Protein AF-A0A7K2ZPE2-F1 (afdb_monomer_lite)

Foldseek 3Di:
DDDDPPPPPPDDDDDDDDDDDDDDPPPPPPPPPDPPPPDDQWLLNVCVVVLVPVAAPWAEEEEAALQCADPVSHHVCLVQLVRPSHNHAEYEAEACGRDNVDDGPDDDAWDQDPVRSHIYHYCYPDAAQRVLVVVLVSVGQEYEYDYDDQLAPPGCVVVVVVRVVNSCVVNVHHYDYGGDDHPAQKAWPDPDRHDDDGPDPPGDDDDDFQTKMKGWDKDQDRPPGIDIDIWIWGAHDVVVVGIGTPDPDDPDDDDD

Secondary structure (DSSP, 8-state):
----TTSSSS------------------------S--PPPPPHHHHHHHTTSGGGTTSEEEEEE-TT-B-TTS-BHHHHHTT-TTSEEEEEEE-TT-SSS-SPTT----SEE-TTT--EEEE-TT--HHHHHHHHHHHT-SEEEEE----S-TTSHHHHHHHHHHHHHHHTTPEEEE-----S-S--B-SSSSSBSPP-STT--S-PPTT-EEEE--EEEETTTEEEE--EEEE---GGGTSPEE---S--S----

Sequence (256 aa):
MSLSRRGVLAAGGAVGALAATAAGTAGAAAAARGPGRGRVRTGFDRLAADGYRLLRGQKVGVVTNPTGITADVTHIVDVMHPDDRVNLTAVFGPEHGFRGTAQAGGSEGRYDDPATGLPVYDTYLKSGQPLADVFTASGVDTVLFDIQDAGARFYTYIWTLYDCMEAAALAGKRLVVLDRPNPVTGHGVGLEIEEDPQLAPTAMGKLDACVPVTVEPGVHLPGRGGVRIDDTLVVRPEADGGPELLTMTTKELLAL

pLDDT: mean 79.48, std 19.78, range [31.11, 98.62]

Structure (mmCIF, N/CA/C/O backbone):
data_AF-A0A7K2ZPE2-F1
#
_entry.id   AF-A0A7K2ZPE2-F1
#
loop_
_atom_site.group_PDB
_atom_site.id
_atom_site.type_symbol
_atom_site.label_atom_id
_atom_site.label_alt_id
_atom_site.label_comp_id
_atom_site.label_asym_id
_atom_site.label_entity_id
_atom_site.label_seq_id
_atom_site.pdbx_PDB_ins_code
_atom_site.Cartn_x
_atom_site.Cartn_y
_atom_site.Cartn_z
_atom_site.occupancy
_atom_site.B_iso_or_equiv
_atom_site.auth_seq_id
_atom_site.auth_comp_id
_atom_site.auth_asym_id
_atom_site.auth_atom_id
_atom_site.pdbx_PDB_model_num
ATOM 1 N N . MET A 1 1 ? 7.905 30.188 -43.616 1.00 39.59 1 MET A N 1
ATOM 2 C CA . MET A 1 1 ? 6.442 30.060 -43.441 1.00 39.59 1 MET A CA 1
ATOM 3 C C . MET A 1 1 ? 6.185 28.810 -42.618 1.00 39.59 1 MET A C 1
ATOM 5 O O . MET A 1 1 ? 6.495 27.726 -43.090 1.00 39.59 1 MET A O 1
ATOM 9 N N . SER A 1 2 ? 5.738 28.965 -41.370 1.00 35.97 2 SER A N 1
ATOM 10 C CA . SER A 1 2 ? 5.307 27.844 -40.531 1.00 35.97 2 SER A CA 1
ATOM 11 C C . SER A 1 2 ? 3.858 27.495 -40.871 1.00 35.97 2 SER A C 1
ATOM 13 O O . SER A 1 2 ? 3.044 28.386 -41.110 1.00 35.97 2 SER A O 1
ATOM 15 N N . LEU A 1 3 ? 3.529 26.205 -40.907 1.00 39.84 3 LEU A N 1
ATOM 16 C CA . LEU A 1 3 ? 2.143 25.749 -40.987 1.00 39.84 3 LEU A CA 1
ATOM 17 C C . LEU A 1 3 ? 1.734 25.201 -39.618 1.00 39.84 3 LEU A C 1
ATOM 19 O O . LEU A 1 3 ? 2.374 24.310 -39.065 1.00 39.84 3 LEU A O 1
ATOM 23 N N . SER A 1 4 ? 0.687 25.802 -39.055 1.00 40.28 4 SER A N 1
ATOM 24 C CA . SER A 1 4 ? 0.104 25.462 -37.757 1.00 40.28 4 SER A CA 1
ATOM 25 C C . SER A 1 4 ? -0.784 24.216 -37.853 1.00 40.28 4 SER A C 1
ATOM 27 O O . SER A 1 4 ? -1.510 24.026 -38.830 1.00 40.28 4 SER A O 1
ATOM 29 N N . ARG A 1 5 ? -0.782 23.405 -36.785 1.00 39.41 5 ARG A N 1
ATOM 30 C CA . ARG A 1 5 ? -1.506 22.126 -36.621 1.00 39.41 5 ARG A CA 1
ATOM 31 C C . ARG A 1 5 ? -3.042 22.205 -36.752 1.00 39.41 5 ARG A C 1
ATOM 33 O O . ARG A 1 5 ? -3.705 21.181 -36.651 1.00 39.41 5 ARG A O 1
ATOM 40 N N . ARG A 1 6 ? -3.632 23.376 -37.022 1.00 44.03 6 ARG A N 1
ATOM 41 C CA . ARG A 1 6 ? -5.081 23.536 -37.272 1.00 44.03 6 ARG A CA 1
ATOM 42 C C . ARG A 1 6 ? -5.524 23.322 -38.730 1.00 44.03 6 ARG A C 1
ATOM 44 O O . ARG A 1 6 ? -6.720 23.328 -38.981 1.00 44.03 6 ARG A O 1
ATOM 51 N N . GLY A 1 7 ? -4.607 23.102 -39.677 1.00 42.53 7 GLY A N 1
ATOM 52 C CA . GLY A 1 7 ? -4.945 22.945 -41.104 1.00 42.53 7 GLY A CA 1
ATOM 53 C C . GLY A 1 7 ? -5.272 21.524 -41.588 1.00 42.53 7 GLY A C 1
ATOM 54 O O . GLY A 1 7 ? -5.700 21.370 -42.725 1.00 42.53 7 GLY A O 1
ATOM 55 N N . VAL A 1 8 ? -5.073 20.483 -40.772 1.00 43.41 8 VAL A N 1
ATOM 56 C CA . VAL A 1 8 ? -5.095 19.081 -41.255 1.00 43.41 8 VAL A CA 1
ATOM 57 C C . VAL A 1 8 ? -6.428 18.356 -40.994 1.00 43.41 8 VAL A C 1
ATOM 59 O O . VAL A 1 8 ? -6.638 17.259 -41.492 1.00 43.41 8 VAL A O 1
ATOM 62 N N . LEU A 1 9 ? -7.384 18.972 -40.289 1.00 36.59 9 LEU A N 1
ATOM 63 C CA . LEU A 1 9 ? -8.664 18.327 -39.938 1.00 36.59 9 LEU A CA 1
ATOM 64 C C . LEU A 1 9 ? -9.886 18.813 -40.737 1.00 36.59 9 LEU A C 1
ATOM 66 O O . LEU A 1 9 ? -11.015 18.503 -40.373 1.00 36.59 9 LEU A O 1
ATOM 70 N N . ALA A 1 10 ? -9.692 19.527 -41.847 1.00 37.09 10 ALA A N 1
ATOM 71 C CA . ALA A 1 10 ? -10.798 20.005 -42.681 1.00 37.09 10 ALA A CA 1
ATOM 72 C C . ALA A 1 10 ? -10.528 19.826 -44.184 1.00 37.09 10 ALA A C 1
ATOM 74 O O . ALA A 1 10 ? -10.495 20.794 -44.934 1.00 37.09 10 ALA A O 1
ATOM 75 N N . ALA A 1 11 ? -10.334 18.586 -44.638 1.00 36.03 11 ALA A N 1
ATOM 76 C CA . ALA A 1 11 ? -10.517 18.216 -46.044 1.00 36.03 11 ALA A CA 1
ATOM 77 C C . ALA A 1 11 ? -10.713 16.699 -46.156 1.00 36.03 11 ALA A C 1
ATOM 79 O O . ALA A 1 11 ? -9.768 15.931 -46.010 1.00 36.03 11 ALA A O 1
ATOM 80 N N . GLY A 1 12 ? -11.948 16.264 -46.399 1.00 34.22 12 GLY A N 1
ATOM 81 C CA . GLY A 1 12 ? -12.239 14.847 -46.620 1.00 34.22 12 GLY A CA 1
ATOM 82 C C . GLY A 1 12 ? -13.719 14.515 -46.772 1.00 34.22 12 GLY A C 1
ATOM 83 O O . GLY A 1 12 ? -14.155 13.470 -46.305 1.00 34.22 12 GLY A O 1
ATOM 84 N N . GLY A 1 13 ? -14.506 15.410 -47.373 1.00 31.11 13 GLY A N 1
ATOM 85 C CA . GLY A 1 13 ? -15.881 15.128 -47.781 1.00 31.11 13 GLY A CA 1
ATOM 86 C C . GLY A 1 13 ? -15.935 14.609 -49.221 1.00 31.11 13 GLY A C 1
ATOM 87 O O . GLY A 1 13 ? -15.601 15.347 -50.138 1.00 31.11 13 GLY A O 1
ATOM 88 N N . ALA A 1 14 ? -16.357 13.348 -49.359 1.00 38.38 14 ALA A N 1
ATOM 89 C CA . ALA A 1 14 ? -17.098 12.705 -50.457 1.00 38.38 14 ALA A CA 1
ATOM 90 C C . ALA A 1 14 ? -16.747 12.988 -51.938 1.00 38.38 14 ALA A C 1
ATOM 92 O O . ALA A 1 14 ? -17.118 14.034 -52.446 1.00 38.38 14 ALA A O 1
ATOM 93 N N . VAL A 1 15 ? -16.249 11.958 -52.650 1.00 36.50 15 VAL A N 1
ATOM 94 C CA . VAL A 1 15 ? -16.653 11.474 -54.006 1.00 36.50 15 VAL A CA 1
ATOM 95 C C . VAL A 1 15 ? -16.116 10.024 -54.090 1.00 36.50 15 VAL A C 1
ATOM 97 O O . VAL A 1 15 ? -14.947 9.819 -53.801 1.00 36.50 15 VAL A O 1
ATOM 100 N N . GLY A 1 16 ? -16.866 8.935 -54.283 1.00 33.09 16 GLY A N 1
ATOM 101 C CA . GLY A 1 16 ? -17.682 8.535 -55.433 1.00 33.09 16 GLY A CA 1
ATOM 102 C C . GLY A 1 16 ? -17.507 7.014 -55.625 1.00 33.09 16 GLY A C 1
ATOM 103 O O . GLY A 1 16 ? -16.400 6.497 -55.502 1.00 33.09 16 GLY A O 1
ATOM 104 N N . ALA A 1 17 ? -18.603 6.292 -55.850 1.00 39.50 17 ALA A N 1
ATOM 105 C CA . ALA A 1 17 ? -18.648 4.835 -55.958 1.00 39.50 17 ALA A CA 1
ATOM 106 C C . ALA A 1 17 ? -18.146 4.317 -57.318 1.00 39.50 17 ALA A C 1
ATOM 108 O O . ALA A 1 17 ? -18.429 4.939 -58.337 1.00 39.50 17 ALA A O 1
ATOM 109 N N . LEU A 1 18 ? -17.522 3.130 -57.336 1.00 36.72 18 LEU A N 1
ATOM 110 C CA . LEU A 1 18 ? -17.616 2.149 -58.427 1.00 36.72 18 LEU A CA 1
ATOM 111 C C . LEU A 1 18 ? -17.210 0.753 -57.927 1.00 36.72 18 LEU A C 1
ATOM 113 O O . LEU A 1 18 ? -16.256 0.584 -57.173 1.00 36.72 18 LEU A O 1
ATOM 117 N N . ALA A 1 19 ? -18.021 -0.226 -58.316 1.00 41.72 19 ALA A N 1
ATOM 118 C CA . ALA A 1 19 ? -18.040 -1.596 -57.832 1.00 41.72 19 ALA A CA 1
ATOM 119 C C . ALA A 1 19 ? -16.896 -2.466 -58.379 1.00 41.72 19 ALA A C 1
ATOM 121 O O . ALA A 1 19 ? -16.541 -2.370 -59.550 1.00 41.72 19 ALA A O 1
ATOM 122 N N . ALA A 1 20 ? -16.440 -3.419 -57.563 1.00 38.88 20 ALA A N 1
ATOM 123 C CA . ALA A 1 20 ? -15.913 -4.698 -58.030 1.00 38.88 20 ALA A CA 1
ATOM 124 C C . ALA A 1 20 ? -16.273 -5.783 -57.005 1.00 38.88 20 ALA A C 1
ATOM 126 O O . ALA A 1 20 ? -15.765 -5.819 -55.886 1.00 38.88 20 ALA A O 1
ATOM 127 N N . THR A 1 21 ? -17.209 -6.646 -57.385 1.00 41.56 21 THR A N 1
ATOM 128 C CA . THR A 1 21 ? -17.595 -7.851 -56.655 1.00 41.56 21 THR A CA 1
ATOM 129 C C . THR A 1 21 ? -16.505 -8.911 -56.786 1.00 41.56 21 THR A C 1
ATOM 131 O O . THR A 1 21 ? -16.317 -9.467 -57.866 1.00 41.56 21 THR A O 1
ATOM 134 N N . ALA A 1 22 ? -15.847 -9.247 -55.680 1.00 40.91 22 ALA A N 1
ATOM 135 C CA . ALA A 1 22 ? -15.143 -10.513 -55.521 1.00 40.91 22 ALA A CA 1
ATOM 136 C C . ALA A 1 22 ? -15.523 -11.093 -54.155 1.00 40.91 22 ALA A C 1
ATOM 138 O O . ALA A 1 22 ? -15.026 -10.673 -53.112 1.00 40.91 22 ALA A O 1
ATOM 139 N N . ALA A 1 23 ? -16.469 -12.031 -54.170 1.00 41.34 23 ALA A N 1
ATOM 140 C CA . ALA A 1 23 ? -16.829 -12.825 -53.009 1.00 41.34 23 ALA A CA 1
ATOM 141 C C . ALA A 1 23 ? -15.679 -13.796 -52.704 1.00 41.34 23 ALA A C 1
ATOM 143 O O . ALA A 1 23 ? -15.609 -14.891 -53.255 1.00 41.34 23 ALA A O 1
ATOM 144 N N . GLY A 1 24 ? -14.756 -13.368 -51.846 1.00 35.72 24 GLY A N 1
ATOM 145 C CA . GLY A 1 24 ? -13.827 -14.246 -51.149 1.00 35.72 24 GLY A CA 1
ATOM 146 C C . GLY A 1 24 ? -14.311 -14.410 -49.717 1.00 35.72 24 GLY A C 1
ATOM 147 O O . GLY A 1 24 ? -14.129 -13.514 -48.897 1.00 35.72 24 GLY A O 1
ATOM 148 N N . THR A 1 25 ? -14.949 -15.536 -49.401 1.00 39.84 25 THR A N 1
ATOM 149 C CA . THR A 1 25 ? -15.243 -15.916 -48.016 1.00 39.84 25 THR A CA 1
ATOM 150 C C . THR A 1 25 ? -13.933 -16.279 -47.323 1.00 39.84 25 THR A C 1
ATOM 152 O O . THR A 1 25 ? -13.566 -17.450 -47.228 1.00 39.84 25 THR A O 1
ATOM 155 N N . ALA A 1 26 ? -13.206 -15.270 -46.847 1.00 40.69 26 ALA A N 1
ATOM 156 C CA . ALA A 1 26 ? -12.194 -15.464 -45.825 1.00 40.69 26 ALA A CA 1
ATOM 157 C C . ALA A 1 26 ? -12.943 -15.771 -44.527 1.00 40.69 26 ALA A C 1
ATOM 159 O O . ALA A 1 26 ? -13.367 -14.872 -43.800 1.00 40.69 26 ALA A O 1
ATOM 160 N N . GLY A 1 27 ? -13.180 -17.060 -44.277 1.00 36.19 27 GLY A N 1
ATOM 161 C CA . GLY A 1 27 ? -13.578 -17.521 -42.960 1.00 36.19 27 GLY A CA 1
ATOM 162 C C . GLY A 1 27 ? -12.521 -17.041 -41.977 1.00 36.19 27 GLY A C 1
ATOM 163 O O . GLY A 1 27 ? -11.387 -17.515 -42.009 1.00 36.19 27 GLY A O 1
ATOM 164 N N . ALA A 1 28 ? -12.879 -16.066 -41.145 1.00 39.94 28 ALA A N 1
ATOM 165 C CA . ALA A 1 28 ? -12.095 -15.714 -39.981 1.00 39.94 28 ALA A CA 1
ATOM 166 C C . ALA A 1 28 ? -12.079 -16.959 -39.094 1.00 39.94 28 ALA A C 1
ATOM 168 O O . ALA A 1 28 ? -13.028 -17.229 -38.358 1.00 39.94 28 ALA A O 1
ATOM 169 N N . ALA A 1 29 ? -11.028 -17.767 -39.232 1.00 41.56 29 ALA A N 1
ATOM 170 C CA . ALA A 1 29 ? -10.719 -18.802 -38.273 1.00 41.56 29 ALA A CA 1
ATOM 171 C C . ALA A 1 29 ? -10.547 -18.075 -36.941 1.00 41.56 29 ALA A C 1
ATOM 173 O O . ALA A 1 29 ? -9.564 -17.362 -36.734 1.00 41.56 29 ALA A O 1
ATOM 174 N N . ALA A 1 30 ? -11.563 -18.182 -36.084 1.00 41.56 30 ALA A N 1
ATOM 175 C CA . ALA A 1 30 ? -11.487 -17.729 -34.714 1.00 41.56 30 ALA A CA 1
ATOM 176 C C . ALA A 1 30 ? -10.237 -18.381 -34.130 1.00 41.56 30 ALA A C 1
ATOM 178 O O . ALA A 1 30 ? -10.189 -19.604 -33.980 1.00 41.56 30 ALA A O 1
ATOM 179 N N . ALA A 1 31 ? -9.207 -17.570 -33.886 1.00 41.62 31 ALA A N 1
ATOM 180 C CA . ALA A 1 31 ? -8.022 -18.014 -33.185 1.00 41.62 31 ALA A CA 1
ATOM 181 C C . ALA A 1 31 ? -8.521 -18.680 -31.906 1.00 41.62 31 ALA A C 1
ATOM 183 O O . ALA A 1 31 ? -9.182 -18.038 -31.084 1.00 41.62 31 ALA A O 1
ATOM 184 N N . ALA A 1 32 ? -8.302 -19.992 -31.803 1.00 38.53 32 ALA A N 1
ATOM 185 C CA . ALA A 1 32 ? -8.681 -20.754 -30.636 1.00 38.53 32 ALA A CA 1
ATOM 186 C C . ALA A 1 32 ? -8.073 -20.031 -29.435 1.00 38.53 32 ALA A C 1
ATOM 188 O O . ALA A 1 32 ? -6.850 -19.918 -29.329 1.00 38.53 32 ALA A O 1
ATOM 189 N N . ARG A 1 33 ? -8.930 -19.468 -28.573 1.00 42.38 33 ARG A N 1
ATOM 190 C CA . ARG A 1 33 ? -8.493 -18.920 -27.293 1.00 42.38 33 ARG A CA 1
ATOM 191 C C . ARG A 1 33 ? -7.761 -20.061 -26.601 1.00 42.38 33 ARG A C 1
ATOM 193 O O . ARG A 1 33 ? -8.385 -21.061 -26.247 1.00 42.38 33 ARG A O 1
ATOM 200 N N . GLY A 1 34 ? -6.440 -19.923 -26.479 1.00 43.47 34 GLY A N 1
ATOM 201 C CA . GLY A 1 34 ? -5.626 -20.828 -25.680 1.00 43.47 34 GLY A CA 1
ATOM 202 C C . GLY A 1 34 ? -6.244 -20.978 -24.287 1.00 43.47 34 GLY A C 1
ATOM 203 O O . GLY A 1 34 ? -7.027 -20.110 -23.881 1.00 43.47 34 GLY A O 1
ATOM 204 N N . PRO A 1 35 ? -5.939 -22.071 -23.566 1.00 41.94 35 PRO A N 1
ATOM 205 C CA . PRO A 1 35 ? -6.541 -22.351 -22.267 1.00 41.94 35 PRO A CA 1
ATOM 206 C C . PRO A 1 35 ? -6.466 -21.083 -21.421 1.00 41.94 35 PRO A C 1
ATOM 208 O O . PRO A 1 35 ? -5.380 -20.534 -21.229 1.00 41.94 35 PRO A O 1
ATOM 211 N N . GLY A 1 36 ? -7.637 -20.559 -21.040 1.00 41.16 36 GLY A N 1
ATOM 212 C CA . GLY A 1 36 ? -7.743 -19.257 -20.398 1.00 41.16 36 GLY A CA 1
ATOM 213 C C . GLY A 1 36 ? -6.794 -19.226 -19.213 1.00 41.16 36 GLY A C 1
ATOM 214 O O . GLY A 1 36 ? -6.964 -20.006 -18.275 1.00 41.16 36 GLY A O 1
ATOM 215 N N . ARG A 1 37 ? -5.762 -18.377 -19.284 1.00 57.53 37 ARG A N 1
ATOM 216 C CA . ARG A 1 37 ? -4.859 -18.154 -18.157 1.00 57.53 37 ARG A CA 1
ATOM 217 C C . ARG A 1 37 ? -5.749 -17.796 -16.972 1.00 57.53 37 ARG A C 1
ATOM 219 O O . ARG A 1 37 ? -6.492 -16.818 -17.045 1.00 57.53 37 ARG A O 1
ATOM 226 N N . GLY A 1 38 ? -5.755 -18.646 -15.945 1.00 60.28 38 GLY A N 1
ATOM 227 C CA . GLY A 1 38 ? -6.580 -18.428 -14.763 1.00 60.28 38 GLY A CA 1
ATOM 228 C C . GLY A 1 38 ? -6.336 -17.017 -14.237 1.00 60.28 38 GLY A C 1
ATOM 229 O O . GLY A 1 38 ? -5.191 -16.565 -14.195 1.00 60.28 38 GLY A O 1
ATOM 230 N N . ARG A 1 39 ? -7.409 -16.304 -13.890 1.00 74.25 39 ARG A N 1
ATOM 231 C CA . ARG A 1 39 ? -7.304 -14.944 -13.357 1.00 74.25 39 ARG A CA 1
ATOM 232 C C . ARG A 1 39 ? -6.407 -14.969 -12.120 1.00 74.25 39 ARG A C 1
ATOM 234 O O . ARG A 1 39 ? -6.620 -15.790 -11.223 1.00 74.25 39 ARG A O 1
ATOM 241 N N . VAL A 1 40 ? -5.398 -14.100 -12.094 1.00 80.00 40 VAL A N 1
ATOM 242 C CA . VAL A 1 40 ? -4.531 -13.947 -10.921 1.00 80.00 40 VAL A CA 1
ATOM 243 C C . VAL A 1 40 ? -5.403 -13.507 -9.746 1.00 80.00 40 VAL A C 1
ATOM 245 O O . VAL A 1 40 ? -6.277 -12.657 -9.909 1.00 80.00 40 VAL A O 1
ATOM 248 N N . ARG A 1 41 ? -5.198 -14.135 -8.587 1.00 83.88 41 ARG A N 1
ATOM 249 C CA . ARG A 1 41 ? -5.838 -13.756 -7.324 1.00 83.88 41 ARG A CA 1
ATOM 250 C C . ARG A 1 41 ? -4.836 -12.949 -6.516 1.00 83.88 41 ARG A C 1
ATOM 252 O O . ARG A 1 41 ? -3.750 -13.468 -6.255 1.00 83.88 41 ARG A O 1
ATOM 259 N N . THR A 1 42 ? -5.193 -11.722 -6.152 1.00 88.56 42 THR A N 1
ATOM 260 C CA . THR A 1 42 ? -4.338 -10.842 -5.342 1.00 88.56 42 THR A CA 1
ATOM 261 C C . THR A 1 42 ? -4.194 -11.377 -3.915 1.00 88.56 42 THR A C 1
ATOM 263 O O . THR A 1 42 ? -4.913 -12.293 -3.492 1.00 88.56 42 THR A O 1
ATOM 266 N N . GLY A 1 43 ? -3.274 -10.803 -3.139 1.00 87.75 43 GLY A N 1
ATOM 267 C CA . GLY A 1 43 ? -3.160 -11.074 -1.708 1.00 87.75 43 GLY A CA 1
ATOM 268 C C . GLY A 1 43 ? -4.480 -10.827 -0.976 1.00 87.75 43 GLY A C 1
ATOM 269 O O . GLY A 1 43 ? -4.901 -11.671 -0.181 1.00 87.75 43 GLY A O 1
ATOM 270 N N . PHE A 1 44 ? -5.180 -9.739 -1.317 1.00 95.00 44 PHE A N 1
ATOM 271 C CA . PHE A 1 44 ? -6.497 -9.435 -0.760 1.00 95.00 44 PHE A CA 1
ATOM 272 C C . PHE A 1 44 ? -7.551 -10.490 -1.125 1.00 95.00 44 PHE A C 1
ATOM 274 O O . PHE A 1 44 ? -8.236 -10.984 -0.231 1.00 95.00 44 PHE A O 1
ATOM 281 N N . ASP A 1 45 ? -7.635 -10.918 -2.394 1.00 91.38 45 ASP A N 1
ATOM 282 C CA . ASP A 1 45 ? -8.595 -11.950 -2.824 1.00 91.38 45 ASP A CA 1
ATOM 283 C C . ASP A 1 45 ? -8.444 -13.236 -2.000 1.00 91.38 45 ASP A C 1
ATOM 285 O O . ASP A 1 45 ? -9.422 -13.893 -1.636 1.00 91.38 45 ASP A O 1
ATOM 289 N N . ARG A 1 46 ? -7.198 -13.617 -1.697 1.00 90.62 46 ARG A N 1
ATOM 290 C CA . ARG A 1 46 ? -6.904 -14.812 -0.898 1.00 90.62 46 ARG A CA 1
ATOM 291 C C . ARG A 1 46 ? -7.243 -14.629 0.573 1.00 90.62 46 ARG A C 1
ATOM 293 O O . ARG A 1 46 ? -7.780 -15.557 1.174 1.00 90.62 46 ARG A O 1
ATOM 300 N N . LEU A 1 47 ? -6.916 -13.468 1.133 1.00 92.19 47 LEU A N 1
ATOM 301 C CA . LEU A 1 47 ? -7.211 -13.131 2.520 1.00 92.19 47 LEU A CA 1
ATOM 302 C C . LEU A 1 47 ? -8.728 -13.093 2.771 1.00 92.19 47 LEU A C 1
ATOM 304 O O . LEU A 1 47 ? -9.207 -13.660 3.749 1.00 92.19 47 LEU A O 1
ATOM 308 N N . ALA A 1 48 ? -9.495 -12.481 1.869 1.00 94.19 48 ALA A N 1
ATOM 309 C CA . ALA A 1 48 ? -10.950 -12.438 1.969 1.00 94.19 48 ALA A CA 1
ATOM 310 C C . ALA A 1 48 ? -11.571 -13.838 1.800 1.00 94.19 48 ALA A C 1
ATOM 312 O O . ALA A 1 48 ? -12.435 -14.240 2.582 1.00 94.19 48 ALA A O 1
ATOM 313 N N . ALA A 1 49 ? -11.091 -14.625 0.828 1.00 91.12 49 ALA A N 1
ATOM 314 C CA . ALA A 1 49 ? -11.599 -15.974 0.570 1.00 91.12 49 ALA A CA 1
ATOM 315 C C . ALA A 1 49 ? -11.357 -16.962 1.726 1.00 91.12 49 ALA A C 1
ATOM 317 O O . ALA A 1 49 ? -12.136 -17.902 1.887 1.00 91.12 49 ALA A O 1
ATOM 318 N N . ASP A 1 50 ? -10.307 -16.771 2.534 1.00 90.81 50 ASP A N 1
ATOM 319 C CA . ASP A 1 50 ? -10.040 -17.601 3.719 1.00 90.81 50 ASP A CA 1
ATOM 320 C C . ASP A 1 50 ? -10.748 -17.108 4.997 1.00 90.81 50 ASP A C 1
ATOM 322 O O . ASP A 1 50 ? -10.597 -17.700 6.072 1.00 90.81 50 ASP A O 1
ATOM 326 N N . GLY A 1 51 ? -11.570 -16.058 4.869 1.00 92.38 51 GLY A N 1
ATOM 327 C CA . GLY A 1 51 ? -12.320 -15.457 5.965 1.00 92.38 51 GLY A CA 1
ATOM 328 C C . GLY A 1 51 ? -11.425 -14.717 6.953 1.00 92.38 51 GLY A C 1
ATOM 329 O O . GLY A 1 51 ? -11.648 -14.835 8.163 1.00 92.38 51 GLY A O 1
ATOM 330 N N . TYR A 1 52 ? -10.406 -14.015 6.441 1.00 95.50 52 TYR A N 1
ATOM 331 C CA . TYR A 1 52 ? -9.459 -13.193 7.198 1.00 95.50 52 TYR A CA 1
ATOM 332 C C . TYR A 1 52 ? -8.761 -13.964 8.318 1.00 95.50 52 TYR A C 1
ATOM 334 O O . TYR A 1 52 ? -8.443 -13.416 9.375 1.00 95.50 52 TYR A O 1
ATOM 342 N N . ARG A 1 53 ? -8.515 -15.265 8.119 1.00 91.50 53 ARG A N 1
ATOM 343 C CA . ARG A 1 53 ? -8.025 -16.160 9.179 1.00 91.50 53 ARG A CA 1
ATOM 344 C C . ARG A 1 53 ? -6.720 -15.660 9.794 1.00 91.50 53 ARG A C 1
ATOM 346 O O . ARG A 1 53 ? -6.513 -15.816 10.994 1.00 91.50 53 ARG A O 1
ATOM 353 N N . LEU A 1 54 ? -5.873 -15.032 8.979 1.00 88.94 54 LEU A N 1
ATOM 354 C CA . LEU A 1 54 ? -4.599 -14.442 9.386 1.00 88.94 54 LEU A CA 1
ATOM 355 C C . LEU A 1 54 ? -4.737 -13.280 10.391 1.00 88.94 54 LEU A C 1
ATOM 357 O O . LEU A 1 54 ? -3.764 -12.966 11.078 1.00 88.94 54 LEU A O 1
ATOM 361 N N . LEU A 1 55 ? -5.915 -12.649 10.452 1.00 94.69 55 LEU A N 1
ATOM 362 C CA . LEU A 1 55 ? -6.197 -11.401 11.170 1.00 94.69 55 LEU A CA 1
ATOM 363 C C . LEU A 1 55 ? -7.135 -11.575 12.372 1.00 94.69 55 LEU A C 1
ATOM 365 O O . LEU A 1 55 ? -7.402 -10.609 13.081 1.00 94.69 55 LEU A O 1
ATOM 369 N N . ARG A 1 56 ? -7.635 -12.791 12.621 1.00 92.88 56 ARG A N 1
ATOM 370 C CA . ARG A 1 56 ? -8.624 -13.050 13.676 1.00 92.88 56 ARG A CA 1
ATOM 371 C C . ARG A 1 56 ? -8.145 -12.570 15.044 1.00 92.88 56 ARG A C 1
ATOM 373 O O . ARG A 1 56 ? -7.066 -12.942 15.494 1.00 92.88 56 ARG A O 1
ATOM 380 N N . GLY A 1 57 ? -8.995 -11.788 15.707 1.00 94.38 57 GLY A N 1
ATOM 381 C CA . GLY A 1 57 ? -8.755 -11.281 17.059 1.00 94.38 57 GLY A CA 1
ATOM 382 C C . GLY A 1 57 ? -7.716 -10.161 17.158 1.00 94.38 57 GLY A C 1
ATOM 383 O O . GLY A 1 57 ? -7.447 -9.712 18.266 1.00 94.38 57 GLY A O 1
ATOM 384 N N . GLN A 1 58 ? -7.149 -9.701 16.040 1.00 97.38 58 GLN A N 1
ATOM 385 C CA . GLN A 1 58 ? -6.181 -8.605 16.016 1.00 97.38 58 GLN A CA 1
ATOM 386 C C . GLN A 1 58 ? -6.863 -7.301 15.603 1.00 97.38 58 GLN A C 1
ATOM 388 O O . GLN A 1 58 ? -7.753 -7.314 14.753 1.00 97.38 58 GLN A O 1
ATOM 393 N N . LYS A 1 59 ? -6.421 -6.170 16.160 1.00 98.56 59 LYS A N 1
ATOM 394 C CA . LYS A 1 59 ? -6.758 -4.845 15.625 1.00 98.56 59 LYS A CA 1
ATOM 395 C C . LYS A 1 59 ? -5.903 -4.580 14.398 1.00 98.56 59 LYS A C 1
ATOM 397 O O . LYS A 1 59 ? -4.672 -4.645 14.463 1.00 98.56 59 LYS A O 1
ATOM 402 N N . VAL A 1 60 ? -6.553 -4.309 13.279 1.00 98.62 60 VAL A N 1
ATOM 403 C CA . VAL A 1 60 ? -5.903 -4.193 11.978 1.00 98.62 60 VAL A CA 1
ATOM 404 C C . VAL A 1 60 ? -5.908 -2.740 11.541 1.00 98.62 60 VAL A C 1
ATOM 406 O O . VAL A 1 60 ? -6.933 -2.069 11.624 1.00 98.62 60 VAL A O 1
ATOM 409 N N . GLY A 1 61 ? -4.778 -2.262 11.035 1.00 98.56 61 GLY A N 1
ATOM 410 C CA . GLY A 1 61 ? -4.744 -1.077 10.188 1.00 98.56 61 GLY A CA 1
ATOM 411 C C . GLY A 1 61 ? -4.199 -1.411 8.810 1.00 98.56 61 GLY A C 1
ATOM 412 O O . GLY A 1 61 ? -3.552 -2.443 8.642 1.00 98.56 61 GLY A O 1
ATOM 413 N N . VAL A 1 62 ? -4.464 -0.564 7.818 1.00 98.44 62 VAL A N 1
ATOM 414 C CA . VAL A 1 62 ? -4.029 -0.808 6.436 1.00 98.44 62 VAL A CA 1
ATOM 415 C C . VAL A 1 62 ? -3.380 0.418 5.812 1.00 98.44 62 VAL A C 1
ATOM 417 O O . VAL A 1 62 ? -3.963 1.498 5.805 1.00 98.44 62 VAL A O 1
ATOM 420 N N . VAL A 1 63 ? -2.167 0.236 5.299 1.00 97.69 63 VAL A N 1
ATOM 421 C CA . VAL A 1 63 ? -1.479 1.164 4.402 1.00 97.69 63 VAL A CA 1
ATOM 422 C C . VAL A 1 63 ? -1.974 0.872 2.993 1.00 97.69 63 VAL A C 1
ATOM 424 O O . VAL A 1 63 ? -1.757 -0.224 2.476 1.00 97.69 63 VAL A O 1
ATOM 427 N N . THR A 1 64 ? -2.694 1.819 2.399 1.00 96.81 64 THR A N 1
ATOM 428 C CA . THR A 1 64 ? -3.320 1.655 1.079 1.00 96.81 64 THR A CA 1
ATOM 429 C C . THR A 1 64 ? -3.469 2.998 0.381 1.00 96.81 64 THR A C 1
ATOM 431 O O . THR A 1 64 ? -3.350 4.058 0.992 1.00 96.81 64 THR A O 1
ATOM 434 N N . ASN A 1 65 ? -3.755 2.946 -0.912 1.00 94.44 65 ASN A N 1
ATOM 435 C CA . ASN A 1 65 ? -4.130 4.089 -1.733 1.00 94.44 65 ASN A CA 1
ATOM 436 C C . ASN A 1 65 ? -5.280 3.685 -2.686 1.00 94.44 65 ASN A C 1
ATOM 438 O O . ASN A 1 65 ? -5.780 2.561 -2.576 1.00 94.44 65 ASN A O 1
ATOM 442 N N . PRO A 1 66 ? -5.692 4.525 -3.655 1.00 95.44 66 PRO A N 1
ATOM 443 C CA . PRO A 1 66 ? -6.781 4.185 -4.576 1.00 95.44 66 PRO A CA 1
ATOM 444 C C . PRO A 1 66 ? -6.583 2.897 -5.390 1.00 95.44 66 PRO A C 1
ATOM 446 O O . PRO A 1 66 ? -7.540 2.388 -5.966 1.00 95.44 66 PRO A O 1
ATOM 449 N N . THR A 1 67 ? -5.363 2.357 -5.456 1.00 94.81 67 THR A N 1
ATOM 450 C CA . THR A 1 67 ? -5.072 1.085 -6.135 1.00 94.81 67 THR A CA 1
ATOM 451 C C . THR A 1 67 ? -5.433 -0.147 -5.301 1.00 94.81 67 THR A C 1
ATOM 453 O O . THR A 1 67 ? -5.509 -1.251 -5.847 1.00 94.81 67 THR A O 1
ATOM 456 N N . GLY A 1 68 ? -5.686 0.035 -4.000 1.00 95.50 68 GLY A N 1
ATOM 457 C CA . GLY A 1 68 ? -6.152 -0.971 -3.050 1.00 95.50 68 GLY A CA 1
ATOM 458 C C . GLY A 1 68 ? -7.597 -1.379 -3.317 1.00 95.50 68 GLY A C 1
ATOM 459 O O . GLY A 1 68 ? -8.483 -1.143 -2.500 1.00 95.50 68 GLY A O 1
ATOM 460 N N . ILE A 1 69 ? -7.849 -1.951 -4.493 1.00 96.81 69 ILE A N 1
ATOM 461 C CA . ILE A 1 69 ? -9.171 -2.360 -4.967 1.00 96.81 69 ILE A CA 1
ATOM 462 C C . ILE A 1 69 ? -9.240 -3.860 -5.232 1.00 96.81 69 ILE A C 1
ATOM 464 O O . ILE A 1 69 ? -8.234 -4.518 -5.525 1.00 96.81 69 ILE A O 1
ATOM 468 N N . THR A 1 70 ? -10.456 -4.383 -5.141 1.00 94.88 70 THR A N 1
ATOM 469 C CA . THR A 1 70 ? -10.832 -5.746 -5.491 1.00 94.88 70 THR A CA 1
ATOM 470 C C . THR A 1 70 ? -10.976 -5.940 -7.000 1.00 94.88 70 THR A C 1
ATOM 472 O O . THR A 1 70 ? -10.934 -5.011 -7.808 1.00 94.88 70 THR A O 1
ATOM 475 N N . ALA A 1 71 ? -11.211 -7.195 -7.380 1.00 89.56 71 ALA A N 1
ATOM 476 C CA . ALA A 1 71 ? -11.580 -7.623 -8.721 1.00 89.56 71 ALA A CA 1
ATOM 477 C C . ALA A 1 71 ? -12.695 -6.804 -9.398 1.00 89.56 71 ALA A C 1
ATOM 479 O O . ALA A 1 71 ? -12.689 -6.692 -10.624 1.00 89.56 71 ALA A O 1
ATOM 480 N N . ASP A 1 72 ? -13.653 -6.339 -8.602 1.00 92.75 72 ASP A N 1
ATOM 481 C CA . ASP A 1 72 ? -14.850 -5.580 -8.960 1.00 92.75 72 ASP A CA 1
ATOM 482 C C . ASP A 1 72 ? -14.686 -4.067 -8.739 1.00 92.75 72 ASP A C 1
ATOM 484 O O . ASP A 1 72 ? -15.651 -3.326 -8.885 1.00 92.75 72 ASP A O 1
ATOM 488 N N . VAL A 1 73 ? -13.455 -3.600 -8.480 1.00 94.44 73 VAL A N 1
ATOM 489 C CA . VAL A 1 73 ? -13.109 -2.174 -8.331 1.00 94.44 73 VAL A CA 1
ATOM 490 C C . VAL A 1 73 ? -13.701 -1.554 -7.053 1.00 94.44 73 VAL A C 1
ATOM 492 O O . VAL A 1 73 ? -13.903 -0.347 -6.961 1.00 94.44 73 VAL A O 1
ATOM 495 N N . THR A 1 74 ? -13.932 -2.374 -6.026 1.00 96.00 74 THR A N 1
ATOM 496 C CA . THR A 1 74 ? -14.320 -1.909 -4.688 1.00 96.00 74 THR A CA 1
ATOM 497 C C . THR A 1 74 ? -13.068 -1.732 -3.833 1.00 96.00 74 THR A C 1
ATOM 499 O O . THR A 1 74 ? -12.202 -2.605 -3.813 1.00 96.00 74 THR A O 1
ATOM 502 N N . HIS A 1 75 ? -12.931 -0.611 -3.126 1.00 97.31 75 HIS A N 1
ATOM 503 C CA . HIS A 1 75 ? -11.754 -0.374 -2.287 1.00 97.31 75 HIS A CA 1
ATOM 504 C C . HIS A 1 75 ? -11.747 -1.315 -1.071 1.00 97.31 75 HIS A C 1
ATOM 506 O O . HIS A 1 75 ? -12.772 -1.501 -0.414 1.00 97.31 75 HIS A O 1
ATOM 512 N N . ILE A 1 76 ? -10.595 -1.907 -0.739 1.00 97.50 76 ILE A N 1
ATOM 513 C CA . ILE A 1 76 ? -10.492 -2.957 0.291 1.00 97.50 76 ILE A CA 1
ATOM 514 C C . ILE A 1 76 ? -10.961 -2.491 1.672 1.00 97.50 76 ILE A C 1
ATOM 516 O O . ILE A 1 76 ? -11.498 -3.293 2.429 1.00 97.50 76 ILE A O 1
ATOM 520 N N . VAL A 1 77 ? -10.795 -1.202 1.999 1.00 97.94 77 VAL A N 1
ATOM 521 C CA . VAL A 1 77 ? -11.279 -0.626 3.267 1.00 97.94 77 VAL A CA 1
ATOM 522 C C . VAL A 1 77 ? -12.802 -0.695 3.338 1.00 97.94 77 VAL A C 1
ATOM 524 O O . VAL A 1 77 ? -13.332 -1.065 4.379 1.00 97.94 77 VAL A O 1
ATOM 527 N N . ASP A 1 78 ? -13.496 -0.436 2.229 1.00 97.62 78 ASP A N 1
ATOM 528 C CA . ASP A 1 78 ? -14.962 -0.475 2.171 1.00 97.62 78 ASP A CA 1
ATOM 529 C C . ASP A 1 78 ? -15.494 -1.913 2.213 1.00 97.62 78 ASP A C 1
ATOM 531 O O . ASP A 1 78 ? -16.624 -2.149 2.633 1.00 97.62 78 ASP A O 1
ATOM 535 N N . VAL A 1 79 ? -14.666 -2.887 1.821 1.00 97.56 79 VAL A N 1
ATOM 536 C CA . VAL A 1 79 ? -14.974 -4.319 1.942 1.00 97.56 79 VAL A CA 1
ATOM 537 C C . VAL A 1 79 ? -14.721 -4.827 3.361 1.00 97.56 79 VAL A C 1
ATOM 539 O O . VAL A 1 79 ? -15.527 -5.578 3.898 1.00 97.56 79 VAL A O 1
ATOM 542 N N . MET A 1 80 ? -13.595 -4.446 3.968 1.00 97.81 80 MET A N 1
ATOM 543 C CA . MET A 1 80 ? -13.175 -4.943 5.280 1.00 97.81 80 MET A CA 1
ATOM 544 C C . MET A 1 80 ? -13.921 -4.286 6.440 1.00 97.81 80 MET A C 1
ATOM 546 O O . MET A 1 80 ? -14.232 -4.964 7.410 1.00 97.81 80 MET A O 1
ATOM 550 N N . HIS A 1 81 ? -14.171 -2.977 6.373 1.00 98.06 81 HIS A N 1
ATOM 551 C CA . HIS A 1 81 ? -14.763 -2.218 7.474 1.00 98.06 81 HIS A CA 1
ATOM 552 C C . HIS A 1 81 ? -16.123 -2.758 7.957 1.00 98.06 81 HIS A C 1
ATOM 554 O O . HIS A 1 81 ? -16.290 -2.875 9.170 1.00 98.06 81 HIS A O 1
ATOM 560 N N . PRO A 1 82 ? -17.079 -3.118 7.075 1.00 97.62 82 PRO A N 1
ATOM 561 C CA . PRO A 1 82 ? -18.357 -3.676 7.512 1.00 97.62 82 PRO A CA 1
ATOM 562 C C . PRO A 1 82 ? -18.322 -5.188 7.809 1.00 97.62 82 PRO A C 1
ATOM 564 O O . PRO A 1 82 ? -19.371 -5.762 8.097 1.00 97.62 82 PRO A O 1
ATOM 567 N N . ASP A 1 83 ? -17.174 -5.865 7.698 1.00 97.38 83 ASP A N 1
ATOM 568 C CA . ASP A 1 83 ? -17.077 -7.317 7.882 1.00 97.38 83 ASP A CA 1
ATOM 569 C C . ASP A 1 83 ? -16.624 -7.683 9.303 1.00 97.38 83 ASP A C 1
ATOM 571 O O . ASP A 1 83 ? -15.444 -7.604 9.636 1.00 97.38 83 ASP A O 1
ATOM 575 N N . ASP A 1 84 ? -17.551 -8.191 10.121 1.00 96.12 84 ASP A N 1
ATOM 576 C CA . ASP A 1 84 ? -17.312 -8.576 11.525 1.00 96.12 84 ASP A CA 1
ATOM 5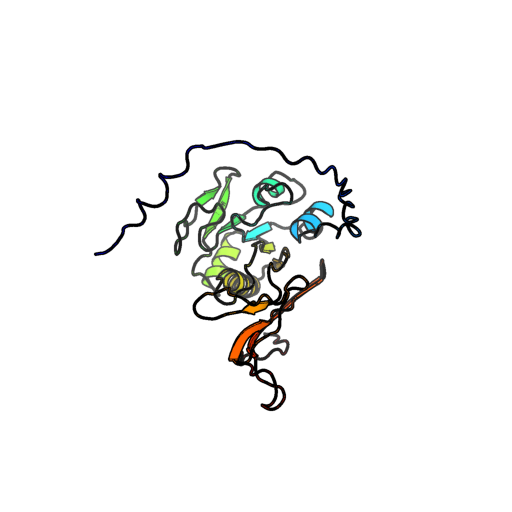77 C C . ASP A 1 84 ? -16.187 -9.613 11.731 1.00 96.12 84 ASP A C 1
ATOM 579 O O . ASP A 1 84 ? -15.737 -9.853 12.856 1.00 96.12 84 ASP A O 1
ATOM 583 N N . ARG A 1 85 ? -15.719 -10.282 10.668 1.00 96.50 85 ARG A N 1
ATOM 584 C CA . ARG A 1 85 ? -14.601 -11.235 10.748 1.00 96.50 85 ARG A CA 1
ATOM 585 C C . ARG A 1 85 ? -13.244 -10.541 10.854 1.00 96.50 85 ARG A C 1
ATOM 587 O O . ARG A 1 85 ? -12.271 -11.211 11.216 1.00 96.50 85 ARG A O 1
ATOM 594 N N . VAL A 1 86 ? -13.164 -9.245 10.553 1.00 97.19 86 VAL A N 1
ATOM 595 C CA . VAL A 1 86 ? -11.948 -8.438 10.654 1.00 97.19 86 VAL A CA 1
ATOM 596 C C . VAL A 1 86 ? -12.211 -7.157 11.440 1.00 97.19 86 VAL A C 1
ATOM 598 O O . VAL A 1 86 ? -13.141 -6.412 11.180 1.00 97.19 86 VAL A O 1
ATOM 601 N N . ASN A 1 87 ? -11.351 -6.875 12.415 1.00 98.19 87 ASN A N 1
ATOM 602 C CA . ASN A 1 87 ? -11.443 -5.657 13.212 1.00 98.19 87 ASN A CA 1
ATOM 603 C C . ASN A 1 87 ? -10.534 -4.577 12.611 1.00 98.19 87 ASN A C 1
ATOM 605 O O . ASN A 1 87 ? -9.403 -4.389 13.068 1.00 98.19 87 ASN A O 1
ATOM 609 N N . LEU A 1 88 ? -10.993 -3.930 11.538 1.00 98.50 88 LEU A N 1
ATOM 610 C CA . LEU A 1 88 ? -10.280 -2.819 10.907 1.00 98.50 88 LEU A CA 1
ATOM 611 C C . LEU A 1 88 ? -10.503 -1.535 11.720 1.00 98.50 88 LEU A C 1
ATOM 613 O O . LEU A 1 88 ? -11.633 -1.074 11.840 1.00 98.50 88 LEU A O 1
ATOM 617 N N . THR A 1 89 ? -9.434 -0.955 12.270 1.00 98.38 89 THR A N 1
ATOM 618 C CA . THR A 1 89 ? -9.508 0.177 13.213 1.00 98.38 89 THR A CA 1
ATOM 619 C C . THR A 1 89 ? -8.744 1.421 12.769 1.00 98.38 89 THR A C 1
ATOM 621 O O . THR A 1 89 ? -8.854 2.451 13.427 1.00 98.38 89 THR A O 1
ATOM 624 N N . ALA A 1 90 ? -7.936 1.344 11.708 1.00 98.12 90 ALA A N 1
ATOM 625 C CA . ALA A 1 90 ? -7.158 2.476 11.209 1.00 98.12 90 ALA A CA 1
ATOM 626 C C . ALA A 1 90 ? -6.821 2.333 9.720 1.00 98.12 90 ALA A C 1
ATOM 628 O O . ALA A 1 90 ? -6.656 1.225 9.206 1.00 98.12 90 ALA A O 1
ATOM 629 N N . VAL A 1 91 ? -6.642 3.466 9.048 1.00 98.06 91 VAL A N 1
ATOM 630 C CA . VAL A 1 91 ? -6.090 3.529 7.689 1.00 98.06 91 VAL A CA 1
ATOM 631 C C . VAL A 1 91 ? -4.841 4.402 7.713 1.00 98.06 91 VAL A C 1
ATOM 633 O O . VAL A 1 91 ? -4.775 5.370 8.467 1.00 98.06 91 VAL A O 1
ATOM 636 N N . PHE A 1 92 ? -3.842 4.059 6.911 1.00 96.81 92 PHE A N 1
ATOM 637 C CA . PHE A 1 92 ? -2.594 4.797 6.765 1.00 96.81 92 PHE A CA 1
ATOM 638 C C . PHE A 1 92 ? -2.471 5.252 5.308 1.00 96.81 92 PHE A C 1
ATOM 640 O O . PHE A 1 92 ? -2.390 4.426 4.398 1.00 96.81 92 PHE A O 1
ATOM 647 N N . GLY A 1 93 ? -2.529 6.564 5.087 1.00 92.44 93 GLY A N 1
ATOM 648 C CA . GLY A 1 93 ? -2.431 7.172 3.765 1.00 92.44 93 GLY A CA 1
ATOM 649 C C . GLY A 1 93 ? -0.982 7.540 3.433 1.00 92.44 93 GLY A C 1
ATOM 650 O O . GLY A 1 93 ? -0.401 8.336 4.172 1.00 92.44 93 GLY A O 1
ATOM 651 N N . PRO A 1 94 ? -0.400 7.003 2.345 1.00 86.12 94 PRO A N 1
ATOM 652 C CA . PRO A 1 94 ? 0.917 7.404 1.854 1.00 86.12 94 PRO A CA 1
ATOM 653 C C . PRO A 1 94 ? 0.821 8.720 1.055 1.00 86.12 94 PRO A C 1
ATOM 655 O O . PRO A 1 94 ? -0.136 9.484 1.196 1.00 86.12 94 PRO A O 1
ATOM 658 N N . GLU A 1 95 ? 1.801 8.984 0.186 1.00 77.31 95 GLU A N 1
ATOM 659 C CA . GLU A 1 95 ? 1.722 10.062 -0.808 1.00 77.31 95 GLU A CA 1
ATOM 660 C C . GLU A 1 95 ? 0.387 10.006 -1.579 1.00 77.31 95 GLU A C 1
ATOM 662 O O . GLU A 1 95 ? -0.057 8.923 -1.972 1.00 77.31 95 GLU A O 1
ATOM 667 N N . HIS A 1 96 ? -0.241 11.170 -1.790 1.00 81.06 96 HIS A N 1
ATOM 668 C CA . HIS A 1 96 ? -1.589 11.363 -2.358 1.00 81.06 96 HIS A CA 1
ATOM 669 C C . HIS A 1 96 ? -2.771 10.968 -1.455 1.00 81.06 96 HIS A C 1
ATOM 671 O O . HIS A 1 96 ? -3.934 11.163 -1.833 1.00 81.06 96 HIS A O 1
ATOM 677 N N . GLY A 1 97 ? -2.499 10.467 -0.248 1.00 82.88 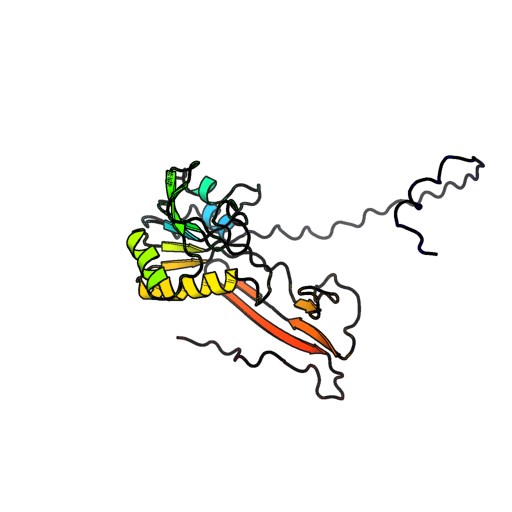97 GLY A N 1
ATOM 678 C CA . GLY A 1 97 ? -3.520 9.976 0.669 1.00 82.88 97 GLY A CA 1
ATOM 679 C C . GLY A 1 97 ? -4.186 8.693 0.170 1.00 82.88 97 GLY A C 1
ATOM 680 O O . GLY A 1 97 ? -3.951 8.212 -0.941 1.00 82.88 97 GLY A O 1
ATOM 681 N N . PHE A 1 98 ? -5.047 8.105 1.001 1.00 87.94 98 PHE A N 1
ATOM 682 C CA . PHE A 1 98 ? -5.576 6.782 0.670 1.00 87.94 98 PHE A CA 1
ATOM 683 C C . PHE A 1 98 ? -6.779 6.811 -0.295 1.00 87.94 98 PHE A C 1
ATOM 685 O O . PHE A 1 98 ? -6.981 5.865 -1.051 1.00 87.94 98 PHE A O 1
ATOM 692 N N . ARG A 1 99 ? -7.556 7.905 -0.318 1.00 90.50 99 ARG A N 1
ATOM 693 C CA . ARG A 1 99 ? -8.665 8.124 -1.272 1.00 90.50 99 ARG A CA 1
ATOM 694 C C . ARG A 1 99 ? -8.247 8.907 -2.525 1.00 90.50 99 ARG A C 1
ATOM 696 O O . ARG A 1 99 ? -9.084 9.136 -3.392 1.00 90.50 99 ARG A O 1
ATOM 703 N N . GLY A 1 100 ? -6.974 9.301 -2.646 1.00 80.06 100 GLY A N 1
ATOM 704 C CA . GLY A 1 100 ? -6.463 10.049 -3.804 1.00 80.06 100 GLY A CA 1
ATOM 705 C C . GLY A 1 100 ? -6.934 11.505 -3.866 1.00 80.06 100 GLY A C 1
ATOM 706 O O . GLY A 1 100 ? -7.016 12.088 -4.944 1.00 80.06 100 GLY A O 1
ATOM 707 N N . THR A 1 101 ? -7.293 12.081 -2.723 1.00 77.38 101 THR A N 1
ATOM 708 C CA . THR A 1 101 ? -7.806 13.449 -2.595 1.00 77.38 101 THR A CA 1
ATOM 709 C C . THR A 1 101 ? -6.692 14.502 -2.503 1.00 77.38 101 THR A C 1
ATOM 711 O O . THR A 1 101 ? -6.959 15.681 -2.744 1.00 77.38 101 THR A O 1
ATOM 714 N N . ALA A 1 102 ? -5.435 14.098 -2.261 1.00 72.38 102 ALA A N 1
ATOM 715 C CA . ALA A 1 102 ? -4.270 14.989 -2.278 1.00 72.38 102 ALA A CA 1
ATOM 716 C C . ALA A 1 102 ? -3.548 15.037 -3.642 1.00 72.38 102 ALA A C 1
ATOM 718 O O . ALA A 1 102 ? -3.475 14.059 -4.386 1.00 72.38 102 ALA A O 1
ATOM 719 N N . GLN A 1 103 ? -2.986 16.209 -3.962 1.00 68.94 103 GLN A N 1
ATOM 720 C CA . GLN A 1 103 ? -2.178 16.444 -5.167 1.00 68.94 103 GLN A CA 1
ATOM 721 C C . GLN A 1 103 ? -0.788 15.793 -5.074 1.00 68.94 103 GLN A C 1
ATOM 723 O O . GLN A 1 103 ? -0.349 15.389 -3.999 1.00 68.94 103 GLN A O 1
ATOM 728 N N . ALA A 1 104 ? -0.085 15.714 -6.207 1.00 61.06 104 ALA A N 1
ATOM 729 C CA . ALA A 1 104 ? 1.278 15.188 -6.262 1.00 61.06 104 ALA A CA 1
ATOM 730 C C . ALA A 1 104 ? 2.254 15.944 -5.356 1.00 61.06 104 ALA A C 1
ATOM 732 O O . ALA A 1 104 ? 2.230 17.174 -5.301 1.00 61.06 104 ALA A O 1
ATOM 733 N N . GLY A 1 105 ? 3.088 15.188 -4.635 1.00 58.56 105 GLY A N 1
ATOM 734 C CA . GLY A 1 105 ? 3.974 15.708 -3.597 1.00 58.56 105 GLY A CA 1
ATOM 735 C C . GLY A 1 105 ? 3.271 16.121 -2.298 1.00 58.56 105 GLY A C 1
ATOM 736 O O . GLY A 1 105 ? 3.915 16.731 -1.444 1.00 58.56 105 GLY A O 1
ATOM 737 N N . GLY A 1 106 ? 1.976 15.825 -2.138 1.00 64.12 106 GLY A N 1
ATOM 738 C CA . GLY A 1 106 ? 1.180 16.170 -0.962 1.00 64.12 106 GLY A CA 1
ATOM 739 C C . GLY A 1 106 ? 0.550 14.965 -0.262 1.00 64.12 106 GLY A C 1
ATOM 740 O O . GLY A 1 106 ? 0.359 13.895 -0.844 1.00 64.12 106 GLY A O 1
ATOM 741 N N . SER A 1 107 ? 0.175 15.181 0.995 1.00 74.50 107 SER A N 1
ATOM 742 C CA . SER A 1 107 ? -0.634 14.276 1.810 1.00 74.50 107 SER A CA 1
ATOM 743 C C . SER A 1 107 ? -1.748 15.046 2.513 1.00 74.50 107 SER A C 1
ATOM 745 O O . SER A 1 107 ? -1.768 16.280 2.550 1.00 74.50 107 SER A O 1
ATOM 747 N N . GLU A 1 108 ? -2.692 14.303 3.074 1.00 69.88 108 GLU A N 1
ATOM 748 C CA . GLU A 1 108 ? -3.657 14.828 4.030 1.00 69.88 108 GLU A CA 1
ATOM 749 C C . GLU A 1 108 ? -3.179 14.435 5.423 1.00 69.88 108 GLU A C 1
ATOM 751 O O . GLU A 1 108 ? -2.750 13.301 5.618 1.00 69.88 108 GLU A O 1
ATOM 756 N N . GLY A 1 109 ? -3.241 15.364 6.383 1.00 80.69 109 GLY A N 1
ATOM 757 C CA . GLY A 1 109 ? -2.906 15.085 7.780 1.00 80.69 109 GLY A CA 1
ATOM 758 C C . GLY A 1 109 ? -3.852 14.060 8.424 1.00 80.69 109 GLY A C 1
ATOM 759 O O . GLY A 1 109 ? -4.528 13.284 7.763 1.00 80.69 109 GLY A O 1
ATOM 760 N N . ARG A 1 110 ? -3.955 14.054 9.755 1.00 87.19 110 ARG A N 1
ATOM 761 C CA . ARG A 1 110 ? -4.929 13.190 10.441 1.00 87.19 110 ARG A CA 1
ATOM 762 C C . ARG A 1 110 ? -6.370 13.657 10.175 1.00 87.19 110 ARG A C 1
ATOM 764 O O . ARG A 1 110 ? -6.694 14.797 10.493 1.00 87.19 110 ARG A O 1
ATOM 771 N N . TYR A 1 111 ? -7.231 12.760 9.695 1.00 91.75 111 TYR A N 1
ATOM 772 C CA . TYR A 1 111 ? -8.687 12.946 9.591 1.00 91.75 111 TYR A CA 1
ATOM 773 C C . TYR A 1 111 ? -9.442 11.627 9.815 1.00 91.75 111 TYR A C 1
ATOM 775 O O . TYR A 1 111 ? -8.810 10.583 9.946 1.00 91.75 111 TYR A O 1
ATOM 783 N N . ASP A 1 112 ? -10.774 11.669 9.846 1.00 94.12 112 ASP A N 1
ATOM 784 C CA . ASP A 1 112 ? -11.632 10.478 9.864 1.00 94.12 112 ASP A CA 1
ATOM 785 C C . ASP A 1 112 ? -12.282 10.292 8.487 1.00 94.12 112 ASP A C 1
ATOM 787 O O . ASP A 1 112 ? -12.843 11.240 7.933 1.00 94.12 112 ASP A O 1
ATOM 791 N N . ASP A 1 113 ? -12.186 9.091 7.914 1.00 94.81 113 ASP A N 1
ATOM 792 C CA . ASP A 1 113 ? -12.730 8.770 6.593 1.00 94.81 113 ASP A CA 1
ATOM 793 C C . ASP A 1 113 ? -14.251 8.989 6.576 1.00 94.81 113 ASP A C 1
ATOM 795 O O . ASP A 1 113 ? -14.961 8.321 7.327 1.00 94.81 113 ASP A O 1
ATOM 799 N N . PRO A 1 114 ? -14.797 9.856 5.707 1.00 92.69 114 PRO A N 1
ATOM 800 C CA . PRO A 1 114 ? -16.230 10.145 5.700 1.00 92.69 114 PRO A CA 1
ATOM 801 C C . PRO A 1 114 ? -17.122 8.928 5.418 1.00 92.69 114 PRO A C 1
ATOM 803 O O . PRO A 1 114 ? -18.282 8.920 5.825 1.00 92.69 114 PRO A O 1
ATOM 806 N N . ALA A 1 115 ? -16.606 7.917 4.707 1.00 93.12 115 ALA A N 1
ATOM 807 C CA . ALA A 1 115 ? -17.370 6.727 4.338 1.00 93.12 115 ALA A CA 1
ATOM 808 C C . ALA A 1 115 ? -17.468 5.697 5.475 1.00 93.12 115 ALA A C 1
ATOM 810 O O . ALA A 1 115 ? -18.519 5.084 5.653 1.00 93.12 115 ALA A O 1
ATOM 811 N N . THR A 1 116 ? -16.391 5.510 6.242 1.00 96.44 116 THR A N 1
ATOM 812 C CA . THR A 1 116 ? -16.300 4.459 7.272 1.00 96.44 116 THR A CA 1
ATOM 813 C C . THR A 1 116 ? -16.220 4.995 8.704 1.00 96.44 116 THR A C 1
ATOM 815 O O . THR A 1 116 ? -16.380 4.249 9.663 1.00 96.44 116 THR A O 1
ATOM 818 N N . GLY A 1 117 ? -15.932 6.284 8.889 1.00 96.62 117 GLY A N 1
ATOM 819 C CA . GLY A 1 117 ? -15.578 6.859 10.189 1.00 96.62 117 GLY A CA 1
ATOM 820 C C . GLY A 1 117 ? -14.252 6.333 10.749 1.00 96.62 117 GLY A C 1
ATOM 821 O O . GLY A 1 117 ? -13.908 6.646 11.888 1.00 96.62 117 GLY A O 1
ATOM 822 N N . LEU A 1 118 ? -13.507 5.522 9.983 1.00 97.75 118 LEU A N 1
ATOM 823 C CA . LEU A 1 118 ? -12.205 5.030 10.404 1.00 97.75 118 LEU A CA 1
ATOM 824 C C . LEU A 1 118 ? -11.204 6.166 10.412 1.00 97.75 118 LEU A C 1
ATOM 826 O O . LEU A 1 118 ? -11.193 6.992 9.499 1.00 97.75 118 LEU A O 1
ATOM 830 N N . PRO A 1 119 ? -10.297 6.183 11.385 1.00 97.06 119 PRO A N 1
ATOM 831 C CA . PRO A 1 119 ? -9.449 7.324 11.513 1.00 97.06 119 PRO A CA 1
ATOM 832 C C . PRO A 1 119 ? -8.167 7.072 10.688 1.00 97.06 119 PRO A C 1
ATOM 834 O O . PRO A 1 119 ? -7.519 6.020 10.765 1.00 97.06 119 PRO A O 1
ATOM 837 N N . VAL A 1 120 ? -7.814 8.047 9.856 1.00 96.25 120 VAL A N 1
ATOM 838 C CA . VAL A 1 120 ? -6.809 7.979 8.785 1.00 96.25 120 VAL A CA 1
ATOM 839 C C . VAL A 1 120 ? -5.542 8.704 9.215 1.00 96.25 120 VAL A C 1
ATOM 841 O O . VAL A 1 120 ? -5.578 9.868 9.602 1.00 96.25 120 VAL A O 1
ATOM 844 N N . TYR A 1 121 ? -4.415 8.010 9.252 1.00 95.31 121 TYR A N 1
ATOM 845 C CA . TYR A 1 121 ? -3.124 8.568 9.639 1.00 95.31 121 TYR A CA 1
ATOM 846 C C . TYR A 1 121 ? -2.297 8.888 8.398 1.00 95.31 121 TYR A C 1
ATOM 848 O O . TYR A 1 121 ? -2.184 8.058 7.500 1.00 95.31 121 TYR A O 1
ATOM 856 N N . ASP A 1 122 ? -1.661 10.053 8.395 1.00 91.69 122 ASP A N 1
ATOM 857 C CA . ASP A 1 122 ? -0.669 10.400 7.383 1.00 91.69 122 ASP A CA 1
ATOM 858 C C . ASP A 1 122 ? 0.650 9.666 7.646 1.00 91.69 122 ASP A C 1
ATOM 860 O O . ASP A 1 122 ? 1.213 9.778 8.747 1.00 91.69 122 ASP A O 1
ATOM 864 N N . THR A 1 123 ? 1.156 8.949 6.648 1.00 89.88 123 THR A N 1
ATOM 865 C CA . THR A 1 123 ? 2.480 8.312 6.680 1.00 89.88 123 THR A CA 1
ATOM 866 C C . THR A 1 123 ? 3.466 8.941 5.701 1.00 89.88 123 THR A C 1
ATOM 868 O O . THR A 1 12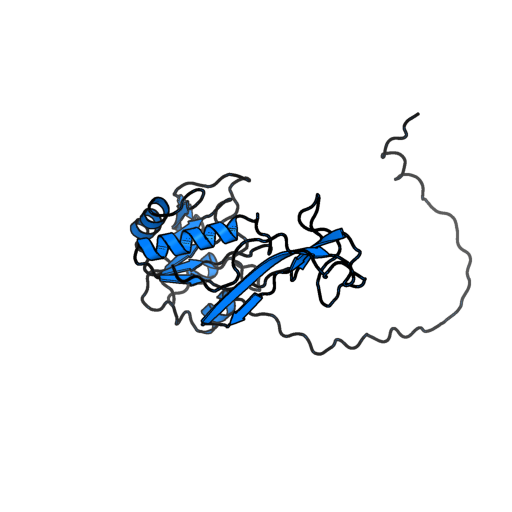3 ? 4.616 8.514 5.653 1.00 89.88 123 THR A O 1
ATOM 871 N N . TYR A 1 124 ? 3.058 9.951 4.932 1.00 86.81 124 TYR A N 1
ATOM 872 C CA . TYR A 1 124 ? 3.925 10.590 3.951 1.00 86.81 124 TYR A CA 1
ATOM 873 C C . TYR A 1 124 ? 5.109 11.306 4.619 1.00 86.81 124 TYR A C 1
ATOM 875 O O . TYR A 1 124 ? 4.957 11.976 5.643 1.00 86.81 124 TYR A O 1
ATOM 883 N N . LEU A 1 125 ? 6.304 11.138 4.038 1.00 86.44 125 LEU A N 1
ATOM 884 C CA . LEU A 1 125 ? 7.584 11.664 4.539 1.00 86.44 125 LEU A CA 1
ATOM 885 C C . LEU A 1 125 ? 7.928 11.253 5.985 1.00 86.44 125 LEU A C 1
ATOM 887 O O . LEU A 1 125 ? 8.683 11.951 6.667 1.00 86.44 125 LEU A O 1
ATOM 891 N N . LYS A 1 126 ? 7.396 10.121 6.464 1.00 92.94 126 LYS A N 1
ATOM 892 C CA . LYS A 1 126 ? 7.735 9.540 7.768 1.00 92.94 126 LYS A CA 1
ATOM 893 C C . LYS A 1 126 ? 8.426 8.197 7.579 1.00 92.94 126 LYS A C 1
ATOM 895 O O . LYS A 1 126 ? 7.923 7.340 6.868 1.00 92.94 126 LYS A O 1
ATOM 900 N N . SER A 1 127 ? 9.520 8.003 8.300 1.00 92.50 127 SER A N 1
ATOM 901 C CA . SER A 1 127 ? 10.283 6.753 8.366 1.00 92.50 127 SER A CA 1
ATOM 902 C C . SER A 1 127 ? 10.798 6.533 9.790 1.00 92.50 127 SER A C 1
ATOM 904 O O . SER A 1 127 ? 10.614 7.406 10.647 1.00 92.50 127 SER A O 1
ATOM 906 N N . GLY A 1 128 ? 11.393 5.369 10.075 1.00 93.75 128 GLY A N 1
ATOM 907 C CA . GLY A 1 128 ? 11.963 5.044 11.384 1.00 93.75 128 GLY A CA 1
ATOM 908 C C . GLY A 1 128 ? 11.013 5.298 12.566 1.00 93.75 128 GLY A C 1
ATOM 909 O O . GLY A 1 128 ? 9.830 4.947 12.533 1.00 93.75 128 GLY A O 1
ATOM 910 N N . GLN A 1 129 ? 11.530 5.933 13.625 1.00 97.75 129 GLN A N 1
ATOM 911 C CA . GLN A 1 129 ? 10.771 6.196 14.856 1.00 97.75 129 GLN A CA 1
ATOM 912 C C . GLN A 1 129 ? 9.508 7.060 14.641 1.00 97.75 129 GLN A C 1
ATOM 914 O O . GLN A 1 129 ? 8.456 6.664 15.139 1.00 97.75 129 GLN A O 1
ATOM 919 N N . PRO A 1 130 ? 9.529 8.173 13.874 1.00 97.56 130 PRO A N 1
ATOM 920 C CA . PRO A 1 130 ? 8.313 8.932 13.567 1.00 97.56 130 PRO A CA 1
ATOM 921 C C . PRO A 1 130 ? 7.153 8.104 12.999 1.00 97.56 130 PRO A C 1
ATOM 923 O O . PRO A 1 130 ? 5.998 8.341 13.353 1.00 97.56 130 PRO A O 1
ATOM 926 N N . LEU A 1 131 ? 7.433 7.136 12.120 1.00 97.38 131 LEU A N 1
ATOM 927 C CA . LEU A 1 131 ? 6.398 6.250 11.580 1.00 97.38 131 LEU A CA 1
ATOM 928 C C . LEU A 1 131 ? 6.000 5.161 12.593 1.00 97.38 131 LEU A C 1
ATOM 930 O O . LEU A 1 131 ? 4.818 4.833 12.719 1.00 97.38 131 LEU A O 1
ATOM 934 N N . ALA A 1 132 ? 6.952 4.656 13.382 1.00 98.12 132 ALA A N 1
ATOM 935 C CA . ALA A 1 132 ? 6.684 3.713 14.470 1.00 98.12 132 ALA A CA 1
ATOM 936 C C . ALA A 1 132 ? 5.738 4.309 15.532 1.00 98.12 132 ALA A C 1
ATOM 938 O O . ALA A 1 132 ? 4.839 3.627 16.038 1.00 98.12 132 ALA A O 1
ATOM 939 N N . ASP A 1 133 ? 5.880 5.603 15.823 1.00 98.06 133 ASP A N 1
ATOM 940 C CA . ASP A 1 133 ? 5.004 6.337 16.736 1.00 98.06 133 ASP A CA 1
ATOM 941 C C . ASP A 1 133 ? 3.576 6.433 16.185 1.00 98.06 133 ASP A C 1
ATOM 943 O O . ASP A 1 133 ? 2.615 6.277 16.940 1.00 98.06 133 ASP A O 1
ATOM 947 N N . VAL A 1 134 ? 3.411 6.602 14.865 1.00 97.62 134 VAL A N 1
ATOM 948 C CA . VAL A 1 134 ? 2.095 6.576 14.202 1.00 97.62 134 VAL A CA 1
ATOM 949 C C . VAL A 1 134 ? 1.434 5.205 14.360 1.00 97.62 134 VAL A C 1
ATOM 951 O O . VAL A 1 134 ? 0.272 5.126 14.770 1.00 97.62 134 VAL A O 1
ATOM 954 N N . PHE A 1 135 ? 2.163 4.113 14.109 1.00 98.19 135 PHE A N 1
ATOM 955 C CA . PHE A 1 135 ? 1.638 2.760 14.320 1.00 98.19 135 PHE A CA 1
ATOM 956 C C . PHE A 1 135 ? 1.299 2.493 15.788 1.00 98.19 135 PHE A C 1
ATOM 958 O O . PHE A 1 135 ? 0.261 1.898 16.085 1.00 98.19 135 PHE A O 1
ATOM 965 N N . THR A 1 136 ? 2.111 2.981 16.721 1.00 98.06 136 THR A N 1
ATOM 966 C CA . THR A 1 136 ? 1.847 2.850 18.159 1.00 98.06 136 THR A CA 1
ATOM 967 C C . THR A 1 136 ? 0.596 3.624 18.571 1.00 98.06 136 THR A C 1
ATOM 969 O O . THR A 1 136 ? -0.297 3.051 19.198 1.00 98.06 136 THR A O 1
ATOM 972 N N . ALA A 1 137 ? 0.482 4.888 18.158 1.00 97.12 137 ALA A N 1
ATOM 973 C CA . ALA A 1 137 ? -0.655 5.757 18.456 1.00 97.12 137 ALA A CA 1
ATOM 974 C C . ALA A 1 137 ? -1.967 5.266 17.827 1.00 97.12 137 ALA A C 1
ATOM 976 O O . ALA A 1 137 ? -3.041 5.524 18.368 1.00 97.12 137 ALA A O 1
ATOM 977 N N . SER A 1 138 ? -1.893 4.537 16.710 1.00 97.62 138 SER A N 1
ATOM 978 C CA . SER A 1 138 ? -3.063 3.902 16.091 1.00 97.62 138 SER A CA 1
ATOM 979 C C . SER A 1 138 ? -3.660 2.752 16.898 1.00 97.62 138 SER A C 1
ATOM 981 O O . SER A 1 138 ? -4.814 2.385 16.684 1.00 97.62 138 SER A O 1
ATOM 983 N N . GLY A 1 139 ? -2.890 2.173 17.824 1.00 97.88 139 GLY A N 1
ATOM 984 C CA . GLY A 1 139 ? -3.336 1.059 18.655 1.00 97.88 139 GLY A 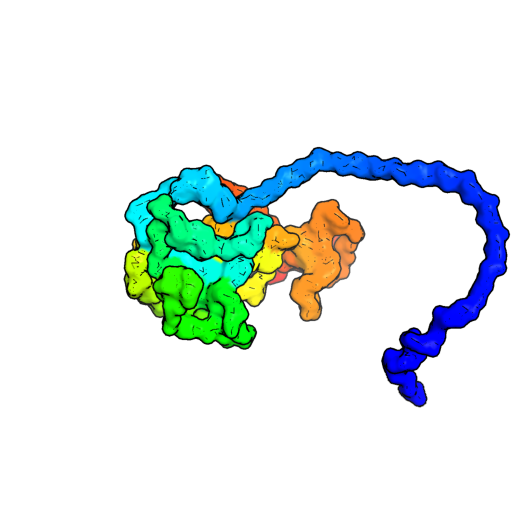CA 1
ATOM 985 C C . GLY A 1 139 ? -3.546 -0.259 17.905 1.00 97.88 139 GLY A C 1
ATOM 986 O O . GLY A 1 139 ? -4.097 -1.187 18.502 1.00 97.88 139 GLY A O 1
ATOM 987 N N . VAL A 1 140 ? -3.122 -0.353 16.638 1.00 98.50 140 VAL A N 1
ATOM 988 C CA . VAL A 1 140 ? -3.190 -1.584 15.836 1.00 98.50 140 VAL A CA 1
ATOM 989 C C . VAL A 1 140 ? -2.174 -2.614 16.326 1.00 98.50 140 VAL A C 1
ATOM 991 O O . VAL A 1 140 ? -1.120 -2.268 16.869 1.00 98.50 140 VAL A O 1
ATOM 994 N N . ASP A 1 141 ? -2.485 -3.886 16.098 1.00 98.19 141 ASP A N 1
ATOM 995 C CA . ASP A 1 141 ? -1.591 -5.020 16.344 1.00 98.19 141 ASP A CA 1
ATOM 996 C C . ASP A 1 141 ? -0.933 -5.479 15.032 1.00 98.19 141 ASP A C 1
ATOM 998 O O . ASP A 1 141 ? 0.242 -5.850 15.000 1.00 98.19 141 ASP A O 1
ATOM 1002 N N . THR A 1 142 ? -1.699 -5.434 13.934 1.00 98.06 142 THR A N 1
ATOM 1003 C CA . THR A 1 142 ? -1.251 -5.788 12.582 1.00 98.06 142 THR A CA 1
ATOM 1004 C C . THR A 1 142 ? -1.450 -4.627 11.613 1.00 98.06 142 THR A C 1
ATOM 1006 O O . THR A 1 142 ? -2.545 -4.076 11.517 1.00 98.06 142 THR A O 1
ATOM 1009 N N . VAL A 1 143 ? -0.408 -4.308 10.851 1.00 98.25 143 VAL A N 1
ATOM 1010 C CA . VAL A 1 143 ? -0.436 -3.373 9.725 1.00 98.25 143 VAL A CA 1
ATOM 1011 C C . VAL A 1 143 ? -0.447 -4.183 8.430 1.00 98.25 143 VAL A C 1
ATOM 1013 O O . VAL A 1 143 ? 0.473 -4.949 8.149 1.00 98.25 143 VAL A O 1
ATOM 1016 N N . LEU A 1 144 ? -1.509 -4.042 7.646 1.00 97.94 144 LEU A N 1
ATOM 1017 C CA . LEU A 1 144 ? -1.563 -4.521 6.272 1.00 97.94 144 LEU A CA 1
ATOM 1018 C C . LEU A 1 144 ? -0.908 -3.497 5.346 1.00 97.94 144 LEU A C 1
ATOM 1020 O O . LEU A 1 144 ? -1.051 -2.298 5.567 1.00 97.94 144 LEU A O 1
ATOM 1024 N N . PHE A 1 145 ? -0.262 -3.963 4.287 1.00 96.69 145 PHE A N 1
ATOM 1025 C CA . PHE A 1 145 ? 0.193 -3.123 3.184 1.00 96.69 145 PHE A CA 1
ATOM 1026 C C . PHE A 1 145 ? -0.436 -3.629 1.886 1.00 96.69 145 PHE A C 1
ATOM 1028 O O . PHE A 1 145 ? -0.213 -4.785 1.527 1.00 96.69 145 PHE A O 1
ATOM 1035 N N . ASP A 1 146 ? -1.224 -2.795 1.208 1.00 96.06 146 ASP A N 1
ATOM 1036 C CA . ASP A 1 146 ? -1.854 -3.123 -0.075 1.00 96.06 146 ASP A CA 1
ATOM 1037 C C . ASP A 1 146 ? -1.825 -1.928 -1.031 1.00 96.06 146 ASP A C 1
ATOM 1039 O O . ASP A 1 146 ? -2.699 -1.064 -1.008 1.00 96.06 146 ASP A O 1
ATOM 1043 N N . ILE A 1 147 ? -0.798 -1.870 -1.875 1.00 93.00 147 ILE A N 1
ATOM 1044 C CA . ILE A 1 147 ? -0.639 -0.837 -2.899 1.00 93.00 147 ILE A CA 1
ATOM 1045 C C . ILE A 1 147 ? -0.095 -1.497 -4.163 1.00 93.00 147 ILE A C 1
ATOM 1047 O O . ILE A 1 147 ? 0.827 -2.310 -4.104 1.00 93.00 147 ILE A O 1
ATOM 1051 N N . GLN A 1 148 ? -0.671 -1.157 -5.315 1.00 90.62 148 GLN A N 1
ATOM 1052 C CA . GLN A 1 148 ? -0.140 -1.545 -6.614 1.00 90.62 148 GLN A CA 1
ATOM 1053 C C . GLN A 1 148 ? 1.109 -0.717 -6.916 1.00 90.62 148 GLN A C 1
ATOM 1055 O O . GLN A 1 148 ? 1.037 0.499 -7.085 1.00 90.62 148 GLN A O 1
ATOM 1060 N N . ASP A 1 149 ? 2.243 -1.401 -7.003 1.00 83.19 149 ASP A N 1
ATOM 1061 C CA . ASP A 1 149 ? 3.514 -0.835 -7.447 1.00 83.19 149 ASP A CA 1
ATOM 1062 C C . ASP A 1 149 ? 3.610 -0.842 -8.982 1.00 83.19 149 ASP A C 1
ATOM 1064 O O . ASP A 1 149 ? 2.930 -1.629 -9.650 1.00 83.19 149 ASP A O 1
ATOM 1068 N N . ALA A 1 150 ? 4.458 0.027 -9.533 1.00 78.56 150 ALA A N 1
ATOM 1069 C CA . ALA A 1 150 ? 4.705 0.109 -10.971 1.00 78.56 150 ALA A CA 1
ATOM 1070 C C . ALA A 1 150 ? 5.854 -0.796 -11.453 1.00 78.56 150 ALA A C 1
ATOM 1072 O O . ALA A 1 150 ? 6.013 -0.941 -12.653 1.00 78.56 150 ALA A O 1
ATOM 1073 N N . GLY A 1 151 ? 6.644 -1.396 -10.553 1.00 67.00 151 GLY A N 1
ATOM 1074 C CA . GLY A 1 151 ? 7.864 -2.130 -10.921 1.00 67.00 151 GLY A CA 1
ATOM 1075 C C . GLY A 1 151 ? 9.119 -1.257 -10.992 1.00 67.00 151 GLY A C 1
ATOM 1076 O O . GLY A 1 151 ? 10.211 -1.753 -11.209 1.00 67.00 151 GLY A O 1
ATOM 1077 N N . ALA A 1 152 ? 9.012 0.046 -10.730 1.00 60.47 152 ALA A N 1
ATOM 1078 C CA . ALA A 1 152 ? 10.115 0.974 -10.941 1.00 60.47 152 ALA A CA 1
ATOM 1079 C C . ALA A 1 152 ? 10.725 1.509 -9.636 1.00 60.47 152 ALA A C 1
ATOM 1081 O O . ALA A 1 152 ? 10.019 1.982 -8.746 1.00 60.47 152 ALA A O 1
ATOM 1082 N N . ARG A 1 153 ? 12.062 1.533 -9.547 1.00 60.88 153 ARG A N 1
ATOM 1083 C CA . ARG A 1 153 ? 12.816 1.955 -8.345 1.00 60.88 153 ARG A CA 1
ATOM 1084 C C . ARG A 1 153 ? 12.487 3.362 -7.817 1.00 60.88 153 ARG A C 1
ATOM 1086 O O . ARG A 1 153 ? 12.577 3.593 -6.610 1.00 60.88 153 ARG A O 1
ATOM 1093 N N . PHE A 1 154 ? 12.183 4.319 -8.692 1.00 58.25 154 PHE A N 1
ATOM 1094 C CA . PHE A 1 154 ? 11.835 5.695 -8.296 1.00 58.25 154 PHE A CA 1
ATOM 1095 C C . PHE A 1 154 ? 10.342 5.858 -7.978 1.00 58.25 154 PHE A C 1
ATOM 1097 O O . PHE A 1 154 ? 9.928 6.945 -7.581 1.00 58.25 154 PHE A O 1
ATOM 1104 N N . TYR A 1 155 ? 9.531 4.806 -8.130 1.00 69.88 155 TYR A N 1
ATOM 1105 C CA . TYR A 1 155 ? 8.161 4.817 -7.641 1.00 69.88 155 TYR A CA 1
ATOM 1106 C C . TYR A 1 155 ? 8.177 4.677 -6.115 1.00 69.88 155 TYR A C 1
ATOM 1108 O O . TYR A 1 155 ? 8.759 3.749 -5.554 1.00 69.88 155 TYR A O 1
ATOM 1116 N N . THR A 1 156 ? 7.594 5.645 -5.413 1.00 72.31 156 THR A N 1
ATOM 1117 C CA . THR A 1 156 ? 7.849 5.874 -3.980 1.00 72.31 156 THR A CA 1
ATOM 1118 C C . THR A 1 156 ? 7.207 4.833 -3.057 1.00 72.31 156 THR A C 1
ATOM 1120 O O . THR A 1 156 ? 7.562 4.740 -1.878 1.00 72.31 156 THR A O 1
ATOM 1123 N N . TYR A 1 157 ? 6.302 3.991 -3.559 1.00 83.12 157 TYR A N 1
ATOM 1124 C CA . TYR A 1 157 ? 5.582 3.029 -2.722 1.00 83.12 157 TYR A CA 1
ATOM 1125 C C . TYR A 1 157 ? 6.423 1.839 -2.265 1.00 83.12 157 TYR A C 1
ATOM 1127 O O . TYR A 1 157 ? 6.179 1.333 -1.169 1.00 83.12 157 TYR A O 1
ATOM 1135 N N . ILE A 1 158 ? 7.456 1.435 -3.011 1.00 81.44 158 ILE A N 1
ATOM 1136 C CA . ILE A 1 158 ? 8.386 0.409 -2.520 1.00 81.44 158 ILE A CA 1
ATOM 1137 C C . ILE A 1 158 ? 9.209 0.916 -1.325 1.00 81.44 158 ILE A C 1
ATOM 1139 O O . ILE A 1 158 ? 9.439 0.176 -0.369 1.00 81.44 158 ILE A O 1
ATOM 1143 N N . TRP A 1 159 ? 9.570 2.203 -1.326 1.00 80.62 159 TRP A N 1
ATOM 1144 C CA . TRP A 1 159 ? 10.203 2.865 -0.182 1.00 80.62 159 TRP A CA 1
ATOM 1145 C C . TRP A 1 159 ? 9.228 3.032 0.980 1.00 80.62 159 TRP A C 1
ATOM 1147 O O . TRP A 1 159 ? 9.588 2.758 2.118 1.00 80.62 159 TRP A O 1
ATOM 1157 N N . THR A 1 160 ? 7.962 3.347 0.693 1.00 88.56 160 THR A N 1
ATOM 1158 C CA . THR A 1 160 ? 6.905 3.367 1.718 1.00 88.56 160 THR A CA 1
ATOM 1159 C C . THR A 1 160 ? 6.773 2.001 2.398 1.00 88.56 160 THR A C 1
ATOM 1161 O O . THR A 1 160 ? 6.643 1.936 3.618 1.00 88.56 160 THR A O 1
ATOM 1164 N N . LEU A 1 161 ? 6.830 0.897 1.640 1.00 90.62 161 LEU A N 1
ATOM 1165 C CA . LEU A 1 161 ? 6.822 -0.451 2.211 1.00 90.62 161 LEU A CA 1
ATOM 1166 C C . LEU A 1 161 ? 8.046 -0.690 3.101 1.00 90.62 161 LEU A C 1
ATOM 1168 O O . LEU A 1 161 ? 7.885 -1.187 4.214 1.00 90.62 161 LEU A O 1
ATOM 1172 N N . TYR A 1 162 ? 9.244 -0.324 2.637 1.00 86.88 162 TYR A N 1
ATOM 1173 C CA . TYR A 1 162 ? 10.471 -0.428 3.430 1.00 86.88 162 TYR A CA 1
ATOM 1174 C C . TYR A 1 162 ? 10.352 0.332 4.761 1.00 86.88 162 TYR A C 1
ATOM 1176 O O . TYR A 1 162 ? 10.574 -0.251 5.823 1.00 86.88 162 TYR A O 1
ATOM 1184 N N . ASP A 1 163 ? 9.901 1.586 4.720 1.00 90.94 163 ASP A N 1
ATOM 1185 C CA . ASP A 1 163 ? 9.708 2.409 5.916 1.00 90.94 163 ASP A CA 1
ATOM 1186 C C . ASP A 1 163 ? 8.662 1.785 6.852 1.00 90.94 163 ASP A C 1
ATOM 1188 O O . ASP A 1 163 ? 8.852 1.737 8.067 1.00 90.94 163 ASP A O 1
ATOM 1192 N N . CYS A 1 164 ? 7.577 1.229 6.300 1.00 92.88 164 CYS A N 1
ATOM 1193 C CA . CYS A 1 164 ? 6.568 0.508 7.076 1.00 92.88 164 CYS A CA 1
ATOM 1194 C C . CYS A 1 164 ? 7.128 -0.762 7.732 1.00 92.88 164 CYS A C 1
ATOM 1196 O O . CYS A 1 164 ? 6.734 -1.081 8.853 1.00 92.88 164 CYS A O 1
ATOM 1198 N N . MET A 1 165 ? 8.028 -1.493 7.068 1.00 91.50 165 MET A N 1
ATOM 1199 C CA . MET A 1 165 ? 8.691 -2.673 7.634 1.00 91.50 165 MET A CA 1
ATOM 1200 C C . MET A 1 165 ? 9.590 -2.294 8.811 1.00 91.50 165 MET A C 1
ATOM 1202 O O . MET A 1 165 ? 9.467 -2.892 9.883 1.00 91.50 165 MET A O 1
ATOM 1206 N N . GLU A 1 166 ? 10.442 -1.283 8.633 1.00 90.94 166 GLU A N 1
ATOM 1207 C CA . GLU A 1 166 ? 11.314 -0.764 9.690 1.00 90.94 166 GLU A CA 1
ATOM 1208 C C . GLU A 1 166 ? 10.485 -0.258 10.882 1.00 90.94 166 GLU A C 1
ATOM 1210 O O . GLU A 1 166 ? 10.690 -0.675 12.024 1.00 90.94 166 GLU A O 1
ATOM 1215 N N . ALA A 1 167 ? 9.483 0.580 10.619 1.00 96.31 167 ALA A N 1
ATOM 1216 C CA . ALA A 1 167 ? 8.626 1.154 11.647 1.00 96.31 167 ALA A CA 1
ATOM 1217 C C . ALA A 1 167 ? 7.780 0.107 12.382 1.00 96.31 167 ALA A C 1
ATOM 1219 O O . ALA A 1 167 ? 7.595 0.205 13.596 1.00 96.31 167 ALA A O 1
ATOM 1220 N N . ALA A 1 168 ? 7.271 -0.910 11.679 1.00 94.94 168 ALA A N 1
ATOM 1221 C CA . ALA A 1 168 ? 6.540 -2.005 12.307 1.00 94.94 168 ALA A CA 1
ATOM 1222 C C . ALA A 1 168 ? 7.447 -2.804 13.250 1.00 94.94 168 ALA A C 1
ATOM 1224 O O . ALA A 1 168 ? 7.025 -3.114 14.364 1.00 94.94 168 ALA A O 1
ATOM 1225 N N . ALA A 1 169 ? 8.696 -3.074 12.853 1.00 93.00 169 ALA A N 1
ATOM 1226 C CA . ALA A 1 169 ? 9.671 -3.733 13.717 1.00 93.00 169 ALA A CA 1
ATOM 1227 C C . ALA A 1 169 ? 9.969 -2.898 14.975 1.00 93.00 169 ALA A C 1
ATOM 1229 O O . ALA A 1 169 ? 9.886 -3.421 16.087 1.00 93.00 169 ALA A O 1
ATOM 1230 N N . LEU A 1 170 ? 10.218 -1.592 14.818 1.00 96.19 170 LEU A N 1
ATOM 1231 C CA . LEU A 1 170 ? 10.452 -0.663 15.933 1.00 96.19 170 LEU A CA 1
ATOM 1232 C C . LEU A 1 170 ? 9.254 -0.572 16.892 1.00 96.19 170 LEU A C 1
ATOM 1234 O O . LEU A 1 170 ? 9.428 -0.555 18.108 1.00 96.19 170 LEU A O 1
ATOM 1238 N N . ALA A 1 171 ? 8.031 -0.548 16.359 1.00 97.81 171 ALA A N 1
ATOM 1239 C CA . ALA A 1 171 ? 6.798 -0.464 17.142 1.00 97.81 171 ALA A CA 1
ATOM 1240 C C . ALA A 1 171 ? 6.312 -1.823 17.693 1.00 97.81 171 ALA A C 1
ATOM 1242 O O . ALA A 1 171 ? 5.248 -1.886 18.319 1.00 97.81 171 ALA A O 1
ATOM 1243 N N . GLY A 1 172 ? 7.039 -2.920 17.437 1.00 96.62 172 GLY A N 1
ATOM 1244 C CA . GLY A 1 172 ? 6.635 -4.272 17.832 1.00 96.62 172 GLY A CA 1
ATOM 1245 C C . GLY A 1 172 ? 5.317 -4.724 17.192 1.00 96.62 172 GLY A C 1
ATOM 1246 O O . GLY A 1 172 ? 4.540 -5.450 17.813 1.00 96.62 172 GLY A O 1
ATOM 1247 N N . LYS A 1 173 ? 5.025 -4.250 15.977 1.00 97.06 173 LYS A N 1
ATOM 1248 C CA . LYS A 1 173 ? 3.807 -4.552 15.219 1.00 97.06 173 LYS A CA 1
ATOM 1249 C C . LYS A 1 173 ? 4.073 -5.613 14.171 1.00 97.06 173 LYS A C 1
ATOM 1251 O O . LYS A 1 173 ? 5.164 -5.729 13.618 1.00 97.06 173 LYS A O 1
ATOM 1256 N N . ARG A 1 174 ? 3.035 -6.373 13.847 1.00 96.25 174 ARG A N 1
ATOM 1257 C CA . ARG A 1 174 ? 3.092 -7.333 12.750 1.00 96.25 174 ARG A CA 1
ATOM 1258 C C . ARG A 1 174 ? 2.787 -6.627 11.432 1.00 96.25 174 ARG A C 1
ATOM 1260 O O . ARG A 1 174 ? 1.704 -6.073 11.294 1.00 96.25 174 ARG A O 1
ATOM 1267 N N . LEU A 1 175 ? 3.677 -6.704 10.446 1.00 94.81 175 LEU A N 1
ATOM 1268 C CA . LEU A 1 175 ? 3.378 -6.273 9.076 1.00 94.81 175 LEU A CA 1
ATOM 1269 C C . LEU A 1 175 ? 2.942 -7.475 8.221 1.00 94.81 175 LEU A C 1
ATOM 1271 O O . LEU A 1 175 ? 3.537 -8.551 8.302 1.00 94.81 175 LEU A O 1
ATOM 1275 N N . VAL A 1 176 ? 1.915 -7.303 7.389 1.00 92.25 176 VAL A N 1
ATOM 1276 C CA . VAL A 1 176 ? 1.492 -8.282 6.378 1.00 92.25 176 VAL A CA 1
ATOM 1277 C C . VAL A 1 176 ? 1.338 -7.581 5.034 1.00 92.25 176 VAL A C 1
ATOM 1279 O O . VAL A 1 176 ? 0.528 -6.670 4.895 1.00 92.25 176 VAL A O 1
ATOM 1282 N N . VAL A 1 177 ? 2.068 -8.049 4.025 1.00 92.81 177 VAL A N 1
ATOM 1283 C CA . VAL A 1 177 ? 1.949 -7.546 2.652 1.00 92.81 177 VAL A CA 1
ATOM 1284 C C . VAL A 1 177 ? 0.859 -8.320 1.913 1.00 92.81 177 VAL A C 1
ATOM 1286 O O . VAL A 1 177 ? 0.900 -9.553 1.835 1.00 92.81 177 VAL A O 1
ATOM 1289 N N . LEU A 1 178 ? -0.126 -7.598 1.382 1.00 91.25 178 LEU A N 1
ATOM 1290 C CA . LEU A 1 178 ? -1.126 -8.126 0.465 1.00 91.25 178 LEU A CA 1
ATOM 1291 C C . LEU A 1 178 ? -0.586 -7.996 -0.952 1.00 91.25 178 LEU A C 1
ATOM 1293 O O . LEU A 1 178 ? -0.598 -6.942 -1.568 1.00 91.25 178 LEU A O 1
ATOM 1297 N N . ASP A 1 179 ? -0.059 -9.111 -1.429 1.00 85.94 179 ASP A N 1
ATOM 1298 C CA . ASP A 1 179 ? 0.719 -9.156 -2.654 1.00 85.94 179 ASP A CA 1
ATOM 1299 C C . ASP A 1 179 ? -0.073 -8.746 -3.909 1.00 85.94 179 ASP A C 1
ATOM 1301 O O . ASP A 1 179 ? -1.247 -9.116 -4.069 1.00 85.94 179 ASP A O 1
ATOM 1305 N N . ARG A 1 180 ? 0.583 -8.036 -4.830 1.00 87.12 180 ARG A N 1
ATOM 1306 C CA . ARG A 1 180 ? 0.005 -7.577 -6.101 1.00 87.12 180 ARG A CA 1
ATOM 1307 C C . ARG A 1 180 ? 0.916 -7.932 -7.277 1.00 87.12 180 ARG A C 1
ATOM 1309 O O . ARG A 1 180 ? 2.131 -7.967 -7.117 1.00 87.12 180 ARG A O 1
ATOM 1316 N N . PRO A 1 181 ? 0.359 -8.212 -8.471 1.00 81.06 181 PRO A N 1
ATOM 1317 C CA . PRO A 1 181 ? 1.178 -8.500 -9.643 1.00 81.06 181 PRO A CA 1
ATOM 1318 C C . PRO A 1 181 ? 2.106 -7.329 -9.971 1.00 81.06 181 PRO A C 1
ATOM 1320 O O . PRO A 1 181 ? 1.654 -6.187 -9.995 1.00 81.06 181 PRO A O 1
ATOM 1323 N N . ASN A 1 182 ? 3.365 -7.616 -10.296 1.00 76.25 182 ASN A N 1
ATOM 1324 C CA . ASN A 1 182 ? 4.219 -6.639 -10.964 1.00 76.25 182 ASN A CA 1
ATOM 1325 C C . ASN A 1 182 ? 3.726 -6.479 -12.419 1.00 76.25 182 ASN A C 1
ATOM 1327 O O . ASN A 1 182 ? 3.636 -7.500 -13.115 1.00 76.25 182 ASN A O 1
ATOM 1331 N N . PRO A 1 183 ? 3.356 -5.269 -12.882 1.00 73.81 183 PRO A N 1
ATOM 1332 C CA . PRO A 1 183 ? 2.902 -5.072 -14.258 1.00 73.81 183 PRO A CA 1
ATOM 1333 C C . PRO A 1 183 ? 4.007 -5.297 -15.304 1.00 73.81 183 PRO A C 1
ATOM 1335 O O . PRO A 1 183 ? 3.679 -5.534 -16.468 1.00 73.81 183 PRO A O 1
ATOM 1338 N N . VAL A 1 184 ? 5.281 -5.289 -14.898 1.00 70.19 184 VAL A N 1
ATOM 1339 C CA . VAL A 1 184 ? 6.453 -5.384 -15.778 1.00 70.19 184 VAL A CA 1
ATOM 1340 C C . VAL A 1 184 ? 7.406 -6.509 -15.339 1.00 70.19 184 VAL A C 1
ATOM 1342 O O . VAL A 1 184 ? 7.471 -6.906 -14.179 1.00 70.19 184 VAL A O 1
ATOM 1345 N N . THR A 1 185 ? 8.081 -7.132 -16.311 1.00 73.44 185 THR A N 1
ATOM 1346 C CA . THR A 1 185 ? 9.183 -8.102 -16.082 1.00 73.44 185 THR A CA 1
ATOM 1347 C C . THR A 1 185 ? 10.555 -7.446 -16.297 1.00 73.44 185 THR A C 1
ATOM 1349 O O . THR A 1 185 ? 11.580 -7.963 -15.853 1.00 73.44 185 THR A O 1
ATOM 1352 N N . GLY A 1 186 ? 10.549 -6.312 -16.990 1.00 78.25 186 GLY A N 1
ATOM 1353 C CA . GLY A 1 186 ? 11.689 -5.522 -17.416 1.00 78.25 186 GLY A CA 1
ATOM 1354 C C . GLY A 1 186 ? 11.303 -4.711 -18.653 1.00 78.25 186 GLY A C 1
ATOM 1355 O O . GLY A 1 186 ? 10.426 -5.127 -19.419 1.00 78.25 186 GLY A O 1
ATOM 1356 N N . HIS A 1 187 ? 11.924 -3.560 -18.858 1.00 85.69 187 HIS A N 1
ATOM 1357 C CA . HIS A 1 187 ? 11.635 -2.649 -19.967 1.00 85.69 187 HIS A CA 1
ATOM 1358 C C . HIS A 1 187 ? 12.871 -1.817 -20.325 1.00 85.69 187 HIS A C 1
ATOM 1360 O O . HIS A 1 187 ? 13.842 -1.785 -19.569 1.00 85.69 187 HIS A O 1
ATOM 1366 N N . GLY A 1 188 ? 12.850 -1.142 -21.474 1.00 88.56 188 GLY A N 1
ATOM 1367 C CA . GLY A 1 188 ? 13.846 -0.135 -21.821 1.00 88.56 188 GLY A CA 1
ATOM 1368 C C . GLY A 1 188 ? 13.767 1.039 -20.854 1.00 88.56 188 GLY A C 1
ATOM 1369 O O . GLY A 1 188 ? 12.682 1.384 -20.378 1.00 88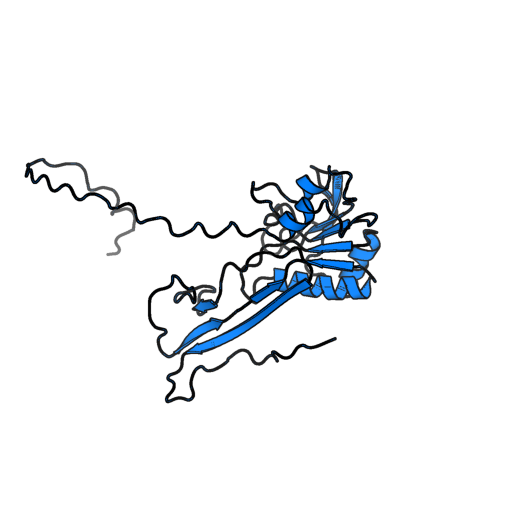.56 188 GLY A O 1
ATOM 1370 N N . VAL A 1 189 ? 14.912 1.640 -20.545 1.00 87.56 189 VAL A N 1
ATOM 1371 C CA . VAL A 1 189 ? 14.993 2.818 -19.675 1.00 87.56 189 VAL A CA 1
ATOM 1372 C C . VAL A 1 189 ? 15.985 3.823 -20.245 1.00 87.56 189 VAL A C 1
ATOM 1374 O O . VAL A 1 189 ? 17.099 3.462 -20.625 1.00 87.56 189 VAL A O 1
ATOM 1377 N N . GLY A 1 190 ? 15.602 5.096 -20.263 1.00 87.56 190 GLY A N 1
ATOM 1378 C CA . GLY A 1 190 ? 16.403 6.142 -20.883 1.00 87.56 190 GLY A CA 1
ATOM 1379 C C . GLY A 1 190 ? 15.992 7.526 -20.413 1.00 87.56 190 GLY A C 1
ATOM 1380 O O . GLY A 1 190 ? 16.120 7.855 -19.233 1.00 87.56 190 GLY A O 1
ATOM 1381 N N . LEU A 1 191 ? 15.543 8.365 -21.349 1.00 84.75 191 LEU A N 1
ATOM 1382 C CA . LEU A 1 191 ? 14.940 9.654 -20.986 1.00 84.75 191 LEU A CA 1
ATOM 1383 C C . LEU A 1 191 ? 13.583 9.440 -20.326 1.00 84.75 191 LEU A C 1
ATOM 1385 O O . LEU A 1 191 ? 13.251 10.130 -19.363 1.00 84.75 191 LEU A O 1
ATOM 1389 N N . GLU A 1 192 ? 12.827 8.484 -20.860 1.00 78.38 192 GLU A N 1
ATOM 1390 C CA . GLU A 1 192 ? 11.589 8.034 -20.262 1.00 78.38 192 GLU A CA 1
ATOM 1391 C C . GLU A 1 192 ? 11.861 6.847 -19.342 1.00 78.38 192 GLU A C 1
ATOM 1393 O O . GLU A 1 192 ? 12.803 6.065 -19.503 1.00 78.38 192 GLU A O 1
ATOM 1398 N N . ILE A 1 193 ? 10.996 6.758 -18.345 1.00 70.81 193 ILE A N 1
ATOM 1399 C CA . ILE A 1 193 ? 10.999 5.734 -17.309 1.00 70.81 193 ILE A CA 1
ATOM 1400 C C . ILE A 1 193 ? 10.767 4.355 -17.920 1.00 70.81 193 ILE A C 1
ATOM 1402 O O . ILE A 1 193 ? 11.537 3.434 -17.673 1.00 70.81 193 ILE A O 1
ATOM 1406 N N . GLU A 1 194 ? 9.716 4.245 -18.721 1.00 78.38 194 GLU A N 1
ATOM 1407 C CA . GLU A 1 194 ? 9.365 3.053 -19.471 1.00 78.38 194 GLU A CA 1
ATOM 1408 C C . GLU A 1 194 ? 9.438 3.405 -20.949 1.00 78.38 194 GLU A C 1
ATOM 1410 O O . GLU A 1 194 ? 8.633 4.182 -21.466 1.00 78.38 194 GLU A O 1
ATOM 1415 N N . GLU A 1 195 ? 10.409 2.819 -21.631 1.00 84.94 195 GLU A N 1
ATOM 1416 C CA . GLU A 1 195 ? 10.544 2.894 -23.075 1.00 84.94 195 GLU A CA 1
ATOM 1417 C C . GLU A 1 195 ? 10.662 1.489 -23.668 1.00 84.94 195 GLU A C 1
ATOM 1419 O O . GLU A 1 195 ? 10.850 0.483 -22.974 1.00 84.94 195 GLU A O 1
ATOM 1424 N N . ASP A 1 196 ? 10.494 1.400 -24.983 1.00 84.75 196 ASP A N 1
ATOM 1425 C CA . ASP A 1 196 ? 10.831 0.172 -25.685 1.00 84.75 196 ASP A CA 1
ATOM 1426 C C . ASP A 1 196 ? 12.345 -0.082 -25.584 1.00 84.75 196 ASP A C 1
ATOM 1428 O O . ASP A 1 196 ? 13.133 0.864 -25.634 1.00 84.75 196 ASP A O 1
ATOM 1432 N N . PRO A 1 197 ? 12.781 -1.349 -25.497 1.00 87.12 197 PRO A N 1
ATOM 1433 C CA . PRO A 1 197 ? 11.983 -2.567 -25.652 1.00 87.12 197 PRO A CA 1
ATOM 1434 C C . PRO A 1 197 ? 11.430 -3.130 -24.331 1.00 87.12 197 PRO A C 1
ATOM 1436 O O . PRO A 1 197 ? 12.119 -3.190 -23.319 1.00 87.12 197 PRO A O 1
ATOM 1439 N N . GLN A 1 198 ? 10.211 -3.670 -24.365 1.00 85.38 198 GLN A N 1
ATOM 1440 C CA . GLN A 1 198 ? 9.639 -4.439 -23.251 1.00 85.38 198 GLN A CA 1
ATOM 1441 C C . GLN A 1 198 ? 10.259 -5.845 -23.153 1.00 85.38 198 GLN A C 1
ATOM 1443 O O . GLN A 1 198 ? 10.326 -6.573 -24.144 1.00 85.38 198 GLN A O 1
ATOM 1448 N N . LEU A 1 199 ? 10.632 -6.286 -21.949 1.00 82.69 199 LEU A N 1
ATOM 1449 C CA . LEU A 1 199 ? 11.096 -7.651 -21.671 1.00 82.69 199 LEU A CA 1
ATOM 1450 C C . LEU A 1 199 ? 9.930 -8.542 -21.232 1.00 82.69 199 LEU A C 1
ATOM 1452 O O . LEU A 1 199 ? 9.926 -9.119 -20.149 1.00 82.69 199 LEU A O 1
ATOM 1456 N N . ALA A 1 200 ? 8.919 -8.667 -22.090 1.00 78.56 200 ALA A N 1
ATOM 1457 C CA . ALA A 1 200 ? 7.739 -9.487 -21.833 1.00 78.56 200 ALA A CA 1
ATOM 1458 C C . ALA A 1 200 ? 7.666 -10.687 -22.796 1.00 78.56 200 ALA A C 1
ATOM 1460 O O . ALA A 1 200 ? 8.098 -10.576 -23.942 1.00 78.56 200 ALA A O 1
ATOM 1461 N N . PRO A 1 201 ? 7.023 -11.812 -22.419 1.00 70.56 201 PRO A N 1
ATOM 1462 C CA . PRO A 1 201 ? 6.861 -12.968 -23.312 1.00 70.56 201 PRO A CA 1
ATOM 1463 C C . PRO A 1 201 ? 6.138 -12.665 -24.632 1.00 70.56 201 PRO A C 1
ATOM 1465 O O . PRO A 1 201 ? 6.221 -13.441 -25.579 1.00 70.56 201 PRO A O 1
ATOM 1468 N N . THR A 1 202 ? 5.368 -11.577 -24.671 1.00 77.06 202 THR A N 1
ATOM 1469 C CA . THR A 1 202 ? 4.625 -11.117 -25.850 1.00 77.06 202 THR A CA 1
ATOM 1470 C C . THR A 1 202 ? 5.361 -10.041 -26.644 1.00 77.06 202 THR A C 1
ATOM 1472 O O . THR A 1 202 ? 4.881 -9.664 -27.711 1.00 77.06 202 THR A O 1
ATOM 1475 N N . ALA A 1 203 ? 6.484 -9.523 -26.140 1.00 79.81 203 ALA A N 1
ATOM 1476 C CA . ALA A 1 203 ? 7.288 -8.544 -26.852 1.00 79.81 203 ALA A CA 1
ATOM 1477 C C . ALA A 1 203 ? 8.039 -9.223 -28.006 1.00 79.81 203 ALA A C 1
ATOM 1479 O O . ALA A 1 203 ? 8.561 -10.329 -27.865 1.00 79.81 203 ALA A O 1
ATOM 1480 N N . MET A 1 204 ? 8.070 -8.569 -29.168 1.00 70.44 204 MET A N 1
ATOM 1481 C CA . MET A 1 204 ? 8.769 -9.056 -30.356 1.00 70.44 204 MET A CA 1
ATOM 1482 C C . MET A 1 204 ? 9.929 -8.126 -30.686 1.00 70.44 204 MET A C 1
ATOM 1484 O O . MET A 1 204 ? 9.757 -6.912 -30.695 1.00 70.44 204 MET A O 1
ATOM 1488 N N . GLY A 1 205 ? 11.089 -8.689 -31.013 1.00 75.06 205 GLY A N 1
ATOM 1489 C CA . GLY A 1 205 ? 12.274 -7.914 -31.374 1.00 75.06 205 GLY A CA 1
ATOM 1490 C C . GLY A 1 205 ? 13.554 -8.530 -30.824 1.00 75.06 205 GLY A C 1
ATOM 1491 O O . GLY A 1 205 ? 13.525 -9.567 -30.161 1.00 75.06 205 GLY A O 1
ATOM 1492 N N . LYS A 1 206 ? 14.685 -7.899 -31.135 1.00 77.81 206 LYS A N 1
ATOM 1493 C CA . LYS A 1 206 ? 15.985 -8.183 -30.518 1.00 77.81 206 LYS A CA 1
ATOM 1494 C C . LYS A 1 206 ? 16.392 -6.980 -29.677 1.00 77.81 206 LYS A C 1
ATOM 1496 O O . LYS A 1 206 ? 16.000 -5.861 -29.990 1.00 77.81 206 LYS A O 1
ATOM 1501 N N . LEU A 1 207 ? 17.175 -7.228 -28.634 1.00 85.19 207 LEU A N 1
ATOM 1502 C CA . LEU A 1 207 ? 17.817 -6.166 -27.873 1.00 85.19 207 LEU A CA 1
ATOM 1503 C C . LEU A 1 207 ? 19.050 -5.686 -28.637 1.00 85.19 207 LEU A C 1
ATOM 1505 O O . LEU A 1 207 ? 19.949 -6.484 -28.916 1.00 85.19 207 LEU A O 1
ATOM 1509 N N . ASP A 1 208 ? 19.071 -4.403 -28.984 1.00 87.38 208 ASP A N 1
ATOM 1510 C CA . ASP A 1 208 ? 20.216 -3.782 -29.642 1.00 87.38 208 ASP A CA 1
ATOM 1511 C C . ASP A 1 208 ? 21.324 -3.455 -28.630 1.00 87.38 208 ASP A C 1
ATOM 1513 O O . ASP A 1 208 ? 21.087 -3.276 -27.434 1.00 87.38 208 ASP A O 1
ATOM 1517 N N . ALA A 1 209 ? 22.565 -3.383 -29.113 1.00 89.12 209 ALA A N 1
ATOM 1518 C CA . ALA A 1 209 ? 23.698 -2.995 -28.282 1.00 89.12 209 ALA A CA 1
ATOM 1519 C C . ALA A 1 209 ? 23.533 -1.560 -27.755 1.00 89.12 209 ALA A C 1
ATOM 1521 O O . ALA A 1 209 ? 23.012 -0.686 -28.445 1.00 89.12 209 ALA A O 1
ATOM 1522 N N . CYS A 1 210 ? 24.044 -1.319 -26.548 1.00 90.19 210 CYS A N 1
ATOM 1523 C CA . CYS A 1 210 ? 23.965 -0.056 -25.812 1.00 90.19 210 CYS A CA 1
ATOM 1524 C C . CYS A 1 210 ? 22.555 0.351 -25.356 1.00 90.19 210 CYS A C 1
ATOM 1526 O O . CYS A 1 210 ? 22.395 1.473 -24.881 1.00 90.19 210 CYS A O 1
ATOM 1528 N N . VAL A 1 211 ? 21.556 -0.531 -25.459 1.00 91.38 211 VAL A N 1
ATOM 1529 C CA . VAL A 1 211 ? 20.219 -0.280 -24.907 1.00 91.38 211 VAL A CA 1
ATOM 1530 C C . VAL A 1 211 ? 20.230 -0.559 -23.400 1.00 91.38 211 VAL A C 1
ATOM 1532 O O . VAL A 1 211 ? 20.587 -1.675 -23.006 1.00 91.38 211 VAL A O 1
ATOM 1535 N N . PRO A 1 212 ? 19.865 0.408 -22.541 1.00 91.12 212 PRO A N 1
ATOM 1536 C CA . PRO A 1 212 ? 19.651 0.155 -21.126 1.00 91.12 212 PRO A CA 1
ATOM 1537 C C . PRO A 1 212 ? 18.280 -0.496 -20.912 1.00 91.12 212 PRO A C 1
ATOM 1539 O O . PRO A 1 212 ? 17.280 -0.048 -21.470 1.00 91.12 212 PRO A O 1
ATOM 1542 N N . VAL A 1 213 ? 18.227 -1.544 -20.094 1.00 90.19 213 VAL A N 1
ATOM 1543 C CA . VAL A 1 213 ? 16.982 -2.219 -19.710 1.00 90.19 213 VAL A CA 1
ATOM 1544 C C . VAL A 1 213 ? 16.961 -2.531 -18.216 1.00 90.19 213 VAL A C 1
ATOM 1546 O O . VAL A 1 213 ? 18.008 -2.764 -17.605 1.00 90.19 213 VAL A O 1
ATOM 1549 N N . THR A 1 214 ? 15.766 -2.573 -17.638 1.00 87.56 214 THR A N 1
ATOM 1550 C CA . THR A 1 214 ? 15.512 -3.171 -16.324 1.00 87.56 214 THR A CA 1
ATOM 1551 C C . THR A 1 214 ? 15.269 -4.673 -16.470 1.00 87.56 214 THR A C 1
ATOM 1553 O O . THR A 1 214 ? 14.720 -5.138 -17.469 1.00 87.56 214 THR A O 1
ATOM 1556 N N . VAL A 1 215 ? 15.696 -5.451 -15.479 1.00 82.62 215 VAL A N 1
ATOM 1557 C CA . VAL A 1 215 ? 15.404 -6.879 -15.329 1.00 82.62 215 VAL A CA 1
ATOM 1558 C C . VAL A 1 215 ? 14.962 -7.093 -13.894 1.00 82.62 215 VAL A C 1
ATOM 1560 O O . VAL A 1 215 ? 15.774 -7.049 -12.973 1.00 82.62 215 VAL A O 1
ATOM 1563 N N . GLU A 1 216 ? 13.671 -7.344 -13.714 1.00 81.44 216 GLU A N 1
ATOM 1564 C CA . GLU A 1 216 ? 13.031 -7.291 -12.397 1.00 81.44 216 GLU A CA 1
ATOM 1565 C C . GLU A 1 216 ? 12.178 -8.535 -12.082 1.00 81.44 216 GLU A C 1
ATOM 1567 O O . GLU A 1 216 ? 10.994 -8.440 -11.727 1.00 81.44 216 GLU A O 1
ATOM 1572 N N . PRO A 1 217 ? 12.742 -9.754 -12.204 1.00 70.62 217 PRO A N 1
ATOM 1573 C CA . PRO A 1 217 ? 12.006 -10.967 -11.900 1.00 70.62 217 PRO A CA 1
ATOM 1574 C C . PRO A 1 217 ? 11.582 -10.994 -10.428 1.00 70.62 217 PRO A C 1
ATOM 1576 O O . PRO A 1 217 ? 12.367 -10.741 -9.510 1.00 70.62 217 PRO A O 1
ATOM 1579 N N . GLY A 1 218 ? 10.325 -11.375 -10.208 1.00 67.50 218 GLY A N 1
ATOM 1580 C CA . GLY A 1 218 ? 9.756 -11.576 -8.882 1.00 67.50 218 GLY A CA 1
ATOM 1581 C C . GLY A 1 218 ? 9.097 -12.943 -8.744 1.00 67.50 218 GLY A C 1
ATOM 1582 O O . GLY A 1 218 ? 8.396 -13.404 -9.647 1.00 67.50 218 GLY A O 1
ATOM 1583 N N . VAL A 1 219 ? 9.291 -13.588 -7.595 1.00 58.03 219 VAL A N 1
ATOM 1584 C CA . VAL A 1 219 ? 8.550 -14.789 -7.197 1.00 58.03 219 VAL A CA 1
ATOM 1585 C C . VAL A 1 219 ? 7.692 -14.455 -5.995 1.00 58.03 219 VAL A C 1
ATOM 1587 O O . VAL A 1 219 ? 8.181 -13.959 -4.987 1.00 58.03 219 VAL A O 1
ATOM 1590 N N . HIS A 1 220 ? 6.418 -14.807 -6.097 1.00 63.12 220 HIS A N 1
ATOM 1591 C CA . HIS A 1 220 ? 5.401 -14.530 -5.097 1.00 63.12 220 HIS A CA 1
ATOM 1592 C C . HIS A 1 220 ? 4.803 -15.858 -4.631 1.00 63.12 220 HIS A C 1
ATOM 1594 O O . HIS A 1 220 ? 4.205 -16.597 -5.420 1.00 63.12 220 HIS A O 1
ATOM 1600 N N . LEU A 1 221 ? 5.008 -16.204 -3.357 1.00 50.25 221 LEU A N 1
ATOM 1601 C CA . LEU A 1 221 ? 4.505 -17.426 -2.735 1.00 50.25 221 LEU A CA 1
ATOM 1602 C C . LEU A 1 221 ? 3.335 -17.082 -1.807 1.00 50.25 221 LEU A C 1
ATOM 1604 O O . LEU A 1 221 ? 3.545 -16.567 -0.701 1.00 50.25 221 LEU A O 1
ATOM 1608 N N . PRO A 1 222 ? 2.091 -17.412 -2.202 1.00 49.75 222 PRO A N 1
ATOM 1609 C CA . PRO A 1 222 ? 0.918 -17.084 -1.409 1.00 49.75 222 PRO A CA 1
ATOM 1610 C C . PRO A 1 222 ? 1.019 -17.583 0.037 1.00 49.75 222 PRO A C 1
ATOM 1612 O O . PRO A 1 222 ? 1.172 -18.780 0.287 1.00 49.75 222 PRO A O 1
ATOM 1615 N N . GLY A 1 223 ? 0.907 -16.656 0.992 1.00 50.03 223 GLY A N 1
ATOM 1616 C CA . GLY A 1 223 ? 0.990 -16.941 2.429 1.00 50.03 223 GLY A CA 1
ATOM 1617 C C . GLY A 1 223 ? 2.406 -17.159 2.977 1.00 50.03 223 GLY A C 1
ATOM 1618 O O . GLY A 1 223 ? 2.532 -17.520 4.145 1.00 50.03 223 GLY A O 1
ATOM 1619 N N . ARG A 1 224 ? 3.456 -16.964 2.167 1.00 53.69 224 ARG A N 1
ATOM 1620 C CA . ARG A 1 224 ? 4.867 -17.053 2.588 1.00 53.69 224 ARG A CA 1
ATOM 1621 C C . ARG A 1 224 ? 5.680 -15.787 2.300 1.00 53.69 224 ARG A C 1
ATOM 1623 O O . ARG A 1 224 ? 6.673 -15.574 2.981 1.00 53.69 224 ARG A O 1
ATOM 1630 N N . GLY A 1 225 ? 5.245 -14.958 1.351 1.00 63.22 225 GLY A N 1
ATOM 1631 C CA . GLY A 1 225 ? 5.913 -13.714 0.957 1.00 63.22 225 GLY A CA 1
ATOM 1632 C C . GLY A 1 225 ? 6.366 -13.751 -0.501 1.00 63.22 225 GLY A C 1
ATOM 1633 O O . GLY A 1 225 ? 6.064 -14.702 -1.224 1.00 63.22 225 GLY A O 1
ATOM 1634 N N . GLY A 1 226 ? 7.094 -12.725 -0.925 1.00 66.31 226 GLY A N 1
ATOM 1635 C CA . GLY A 1 226 ? 7.666 -12.635 -2.262 1.00 66.31 226 GLY A CA 1
ATOM 1636 C C . GLY A 1 226 ? 9.071 -12.048 -2.230 1.00 66.31 226 GLY A C 1
ATOM 1637 O O . GLY A 1 226 ? 9.454 -11.395 -1.261 1.00 66.31 226 GLY A O 1
ATOM 1638 N N . VAL A 1 227 ? 9.844 -12.321 -3.274 1.00 64.75 227 VAL A N 1
ATOM 1639 C CA . VAL A 1 227 ? 11.178 -11.753 -3.491 1.00 64.75 227 VAL A CA 1
ATOM 1640 C C . VAL A 1 227 ? 11.221 -11.232 -4.916 1.00 64.75 227 VAL A C 1
ATOM 1642 O O . VAL A 1 227 ? 10.887 -11.970 -5.844 1.00 64.75 227 VAL A O 1
ATOM 1645 N N . ARG A 1 228 ? 11.654 -9.982 -5.076 1.00 75.44 228 ARG A N 1
ATOM 1646 C CA . ARG A 1 228 ? 11.962 -9.356 -6.362 1.00 75.44 228 ARG A CA 1
ATOM 1647 C C . ARG A 1 228 ? 13.381 -8.814 -6.302 1.00 75.44 228 ARG A C 1
ATOM 1649 O O . ARG A 1 228 ? 13.764 -8.213 -5.301 1.00 75.44 228 ARG A O 1
ATOM 1656 N N . ILE A 1 229 ? 14.137 -9.041 -7.365 1.00 70.81 229 ILE A N 1
ATOM 1657 C CA . ILE A 1 229 ? 15.464 -8.457 -7.563 1.00 70.81 229 ILE A CA 1
ATOM 1658 C C . ILE A 1 229 ? 15.361 -7.633 -8.834 1.00 70.81 229 ILE A C 1
ATOM 1660 O O . ILE A 1 229 ? 14.945 -8.175 -9.851 1.00 70.81 229 ILE A O 1
ATOM 1664 N N . ASP A 1 230 ? 15.689 -6.348 -8.745 1.00 80.69 230 ASP A N 1
ATOM 1665 C CA . ASP A 1 230 ? 15.647 -5.407 -9.862 1.00 80.69 230 ASP A CA 1
ATOM 1666 C C . ASP A 1 230 ? 17.065 -4.934 -10.182 1.00 80.69 230 ASP A C 1
ATOM 1668 O O . ASP A 1 230 ? 17.771 -4.377 -9.334 1.00 80.69 230 ASP A O 1
ATOM 1672 N N . ASP A 1 231 ? 17.472 -5.199 -11.416 1.00 83.75 231 ASP A N 1
ATOM 1673 C CA . ASP A 1 231 ? 18.744 -4.798 -11.977 1.00 83.75 231 ASP A CA 1
ATOM 1674 C C . ASP A 1 231 ? 18.533 -3.907 -13.198 1.00 83.75 231 ASP A C 1
ATOM 1676 O O . ASP A 1 231 ? 17.809 -4.258 -14.125 1.00 83.75 231 ASP A O 1
ATOM 1680 N N . THR A 1 232 ? 19.259 -2.795 -13.261 1.00 89.12 232 THR A N 1
ATOM 1681 C CA . THR A 1 232 ? 19.448 -2.055 -14.507 1.00 89.12 232 THR A CA 1
ATOM 1682 C C . THR A 1 232 ? 20.739 -2.528 -15.161 1.00 89.12 232 THR A C 1
ATOM 1684 O O . THR A 1 232 ? 21.786 -2.593 -14.508 1.00 89.12 232 THR A O 1
ATOM 1687 N N . LEU A 1 233 ? 20.681 -2.847 -16.450 1.00 91.19 233 LEU A N 1
ATOM 1688 C CA . LEU A 1 233 ? 21.834 -3.268 -17.239 1.00 91.19 233 LEU A CA 1
ATOM 1689 C C . LEU A 1 233 ? 21.852 -2.594 -18.606 1.00 91.19 233 LEU A C 1
ATOM 1691 O O . LEU A 1 233 ? 20.814 -2.219 -19.139 1.00 91.19 233 LEU A O 1
ATOM 1695 N N . VAL A 1 234 ? 23.038 -2.477 -19.192 1.00 93.62 234 VAL A N 1
ATOM 1696 C CA . VAL A 1 234 ? 23.231 -2.070 -20.582 1.00 93.62 234 VAL A CA 1
ATOM 1697 C C . VAL A 1 234 ? 23.518 -3.311 -21.410 1.00 93.62 234 VAL A C 1
ATOM 1699 O O . VAL A 1 234 ? 24.428 -4.088 -21.112 1.00 93.62 234 VAL A O 1
ATOM 1702 N N . VAL A 1 235 ? 22.754 -3.498 -22.481 1.00 91.81 235 VAL A N 1
ATOM 1703 C CA . VAL A 1 235 ? 22.965 -4.594 -23.425 1.00 91.81 235 VAL A CA 1
ATOM 1704 C C . VAL A 1 235 ? 24.314 -4.393 -24.114 1.00 91.81 235 VAL A C 1
ATOM 1706 O O . VAL A 1 235 ? 24.552 -3.377 -24.769 1.00 91.81 235 VAL A O 1
ATOM 1709 N N . ARG A 1 236 ? 25.210 -5.371 -23.993 1.00 92.06 236 ARG A N 1
ATOM 1710 C CA . ARG A 1 236 ? 26.477 -5.414 -24.730 1.00 92.06 236 ARG A CA 1
ATOM 1711 C C . ARG A 1 236 ? 26.578 -6.729 -25.503 1.00 92.06 236 ARG A C 1
ATOM 1713 O O . ARG A 1 236 ? 26.013 -7.733 -25.060 1.00 92.06 236 ARG A O 1
ATOM 1720 N N . PRO A 1 237 ? 27.289 -6.746 -26.640 1.00 88.00 237 PRO A N 1
ATOM 1721 C CA . PRO A 1 237 ? 27.636 -7.983 -27.328 1.00 88.00 237 PRO A CA 1
ATOM 1722 C C . PRO A 1 237 ? 28.333 -8.985 -26.399 1.00 88.00 237 PRO A C 1
ATOM 1724 O O . PRO A 1 237 ? 29.136 -8.602 -25.551 1.00 88.00 237 PRO A O 1
ATOM 1727 N N . GLU A 1 238 ? 28.110 -10.285 -26.608 1.00 85.38 238 GLU A N 1
ATOM 1728 C CA . GLU A 1 238 ? 28.846 -11.334 -25.876 1.00 85.38 238 GLU A CA 1
ATOM 1729 C C . GLU A 1 238 ? 30.366 -11.215 -26.061 1.00 85.38 238 GLU A C 1
ATOM 1731 O O . GLU A 1 238 ? 31.127 -11.488 -25.136 1.00 85.38 238 GLU A O 1
ATOM 1736 N N . ALA A 1 239 ? 30.808 -10.747 -27.234 1.00 89.00 239 ALA A N 1
ATOM 1737 C CA . ALA A 1 239 ? 32.217 -10.487 -27.526 1.00 89.00 239 ALA A CA 1
ATOM 1738 C C . ALA A 1 239 ? 32.846 -9.428 -26.598 1.00 89.00 239 ALA A C 1
ATOM 1740 O O . ALA A 1 239 ? 34.055 -9.470 -26.377 1.00 89.00 239 ALA A O 1
ATOM 1741 N N . ASP A 1 240 ? 32.031 -8.539 -26.023 1.00 88.06 240 ASP A N 1
ATOM 1742 C CA . ASP A 1 240 ? 32.454 -7.473 -25.108 1.00 88.06 240 ASP A CA 1
ATOM 1743 C C . ASP A 1 240 ? 32.306 -7.883 -23.629 1.00 88.06 240 ASP A C 1
ATOM 1745 O O . ASP A 1 240 ? 32.415 -7.049 -22.733 1.00 88.06 240 ASP A O 1
ATOM 1749 N N . GLY A 1 241 ? 32.062 -9.172 -23.356 1.00 85.62 241 GLY A N 1
ATOM 1750 C CA . GLY A 1 241 ? 31.860 -9.702 -22.004 1.00 85.62 241 GLY A CA 1
ATOM 1751 C C . GLY A 1 241 ? 30.393 -9.840 -21.590 1.00 85.62 241 GLY A C 1
ATOM 1752 O O . GLY A 1 241 ? 30.124 -10.249 -20.462 1.00 85.62 241 GLY A O 1
ATOM 1753 N N . GLY A 1 242 ? 29.451 -9.568 -22.501 1.00 88.38 242 GLY A N 1
ATOM 1754 C CA . GLY A 1 242 ? 28.017 -9.654 -22.230 1.00 88.38 242 GLY A CA 1
ATOM 1755 C C . GLY A 1 242 ? 27.470 -8.439 -21.467 1.00 88.38 242 GLY A C 1
ATOM 1756 O O . GLY A 1 242 ? 28.172 -7.440 -21.322 1.00 88.38 242 GLY A O 1
ATOM 1757 N N . PRO A 1 243 ? 26.201 -8.482 -21.023 1.00 89.88 243 PRO A N 1
ATOM 1758 C CA . PRO A 1 243 ? 25.503 -7.322 -20.469 1.00 89.88 243 PRO A CA 1
ATOM 1759 C C . PRO A 1 243 ? 26.255 -6.676 -19.299 1.00 89.88 243 PRO A C 1
ATOM 1761 O O . PRO A 1 243 ? 26.730 -7.351 -18.386 1.00 89.88 243 PRO A O 1
ATOM 1764 N N . GLU A 1 244 ? 26.321 -5.348 -19.320 1.00 92.88 244 GLU A N 1
ATOM 1765 C CA . GLU A 1 244 ? 26.986 -4.534 -18.306 1.00 92.88 244 GLU A CA 1
ATOM 1766 C C . GLU A 1 244 ? 25.981 -4.153 -17.216 1.00 92.88 244 GLU A C 1
ATOM 1768 O O . GLU A 1 244 ? 24.994 -3.473 -17.484 1.00 92.88 244 GLU A O 1
ATOM 1773 N N . LEU A 1 245 ? 26.219 -4.583 -15.980 1.00 89.56 245 LEU A N 1
ATOM 1774 C CA . LEU A 1 245 ? 25.334 -4.294 -14.856 1.00 89.56 245 LEU A CA 1
ATOM 1775 C C . LEU A 1 245 ? 25.591 -2.883 -14.301 1.00 89.56 245 LEU A C 1
ATOM 1777 O O . LEU A 1 245 ? 26.725 -2.557 -13.959 1.00 89.56 245 LEU A O 1
ATOM 1781 N N . LEU A 1 246 ? 24.541 -2.074 -14.156 1.00 89.25 246 LEU A N 1
ATOM 1782 C CA . LEU A 1 246 ? 24.617 -0.745 -13.534 1.00 89.25 246 LEU A CA 1
ATOM 1783 C C . LEU A 1 246 ? 24.216 -0.768 -12.053 1.00 89.25 246 LEU A C 1
ATOM 1785 O O . LEU A 1 246 ? 24.662 0.071 -11.268 1.00 89.25 246 LEU A O 1
ATOM 1789 N N . THR A 1 247 ? 23.385 -1.731 -11.648 1.00 83.50 247 THR A N 1
ATOM 1790 C CA . THR A 1 247 ? 23.019 -1.924 -10.241 1.00 83.50 247 THR A CA 1
ATOM 1791 C C . THR A 1 247 ? 24.190 -2.527 -9.461 1.00 83.50 247 THR A C 1
ATOM 1793 O O . THR A 1 247 ? 24.538 -3.690 -9.632 1.00 83.50 247 THR A O 1
ATOM 1796 N N . MET A 1 248 ? 24.781 -1.739 -8.558 1.00 84.19 248 MET A N 1
ATOM 1797 C CA . MET A 1 248 ? 25.933 -2.158 -7.738 1.00 84.19 248 MET A CA 1
ATOM 1798 C C . MET A 1 248 ? 25.541 -2.734 -6.368 1.00 84.19 248 MET A C 1
ATOM 1800 O O . MET A 1 248 ? 26.401 -3.176 -5.605 1.00 84.19 248 MET A O 1
ATOM 1804 N N . THR A 1 249 ? 24.255 -2.689 -6.016 1.00 77.00 249 THR A N 1
ATOM 1805 C CA . THR A 1 249 ? 23.755 -3.216 -4.742 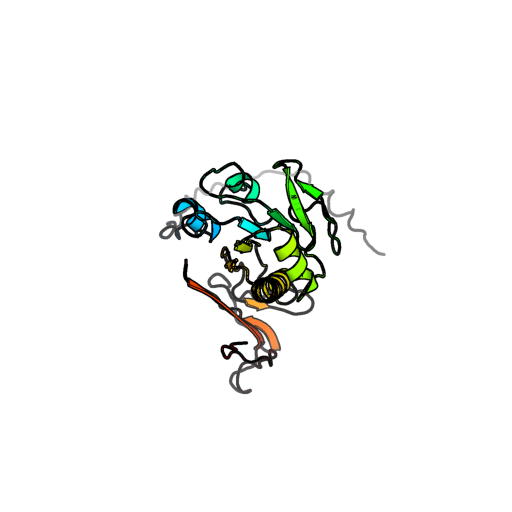1.00 77.00 249 THR A CA 1
ATOM 1806 C C . THR A 1 249 ? 23.834 -4.742 -4.732 1.00 77.00 249 THR A C 1
ATOM 1808 O O . THR A 1 249 ? 23.593 -5.394 -5.746 1.00 77.00 249 THR A O 1
ATOM 1811 N N . THR A 1 250 ? 24.180 -5.319 -3.577 1.00 78.69 250 THR A N 1
ATOM 1812 C CA . THR A 1 250 ? 24.201 -6.777 -3.425 1.00 78.69 250 THR A CA 1
ATOM 1813 C C . THR A 1 250 ? 22.811 -7.376 -3.630 1.00 78.69 250 THR A C 1
ATOM 1815 O O . THR A 1 250 ? 21.800 -6.777 -3.268 1.00 78.69 250 THR A O 1
ATOM 1818 N N . LYS A 1 251 ? 22.792 -8.579 -4.200 1.00 72.88 251 LYS A N 1
ATOM 1819 C CA . LYS A 1 251 ? 21.591 -9.393 -4.445 1.00 72.88 251 LYS A CA 1
ATOM 1820 C C . LYS A 1 251 ? 21.472 -10.527 -3.429 1.00 72.88 251 LYS A C 1
ATOM 1822 O O . LYS A 1 251 ? 20.528 -11.309 -3.474 1.00 72.88 251 LYS A O 1
ATOM 1827 N N . GLU A 1 252 ? 22.455 -10.620 -2.535 1.00 76.06 252 GLU A N 1
ATOM 1828 C CA . GLU A 1 252 ? 22.424 -11.527 -1.401 1.00 76.06 252 GLU A CA 1
ATOM 1829 C C . GLU A 1 252 ? 21.316 -11.111 -0.439 1.00 76.06 252 GLU A C 1
ATOM 1831 O O . GLU A 1 252 ? 21.062 -9.922 -0.227 1.00 76.06 252 GLU A O 1
ATOM 1836 N N . LEU A 1 253 ? 20.679 -12.104 0.177 1.00 66.62 253 LEU A N 1
ATOM 1837 C CA . LEU A 1 253 ? 19.719 -11.851 1.238 1.00 66.62 253 LEU A CA 1
ATOM 1838 C C . LEU A 1 253 ? 20.449 -11.212 2.422 1.00 66.62 253 LEU A C 1
ATOM 1840 O O . LEU A 1 253 ? 21.213 -11.870 3.128 1.00 66.62 253 LEU A O 1
ATOM 1844 N N . LEU A 1 254 ? 20.182 -9.932 2.653 1.00 64.25 254 LEU A N 1
ATOM 1845 C CA . LEU A 1 254 ? 20.640 -9.232 3.840 1.00 64.25 254 LEU A CA 1
ATOM 1846 C C . LEU A 1 254 ? 19.586 -9.390 4.939 1.00 64.25 254 LEU A C 1
ATOM 1848 O O . LEU A 1 254 ? 18.459 -8.919 4.798 1.00 64.25 254 LEU A O 1
ATOM 1852 N N . ALA A 1 255 ? 19.954 -10.069 6.024 1.00 57.81 255 ALA A N 1
ATOM 1853 C CA . ALA A 1 255 ? 19.185 -10.059 7.262 1.00 57.81 255 ALA A CA 1
ATOM 1854 C C . ALA A 1 255 ? 19.710 -8.908 8.129 1.00 57.81 255 ALA A C 1
ATOM 1856 O O . ALA A 1 255 ? 20.872 -8.937 8.538 1.00 57.81 255 ALA A O 1
ATOM 1857 N N . LEU A 1 256 ? 18.872 -7.890 8.330 1.00 45.38 256 LEU A N 1
ATOM 1858 C CA . LEU A 1 256 ? 19.132 -6.761 9.226 1.00 45.38 256 LEU A CA 1
ATOM 1859 C C . LEU A 1 256 ? 18.676 -7.090 10.651 1.00 45.38 256 LEU A C 1
ATOM 1861 O O . LEU A 1 256 ? 17.627 -7.762 10.786 1.00 45.38 256 LEU A O 1
#

Radius of gyration: 24.71 Å; chains: 1; bounding box: 51×52×77 Å